Protein AF-A0A412D6T1-F1 (afdb_monomer_lite)

pLDDT: mean 91.17, std 6.52, range [54.22, 97.31]

Foldseek 3Di:
DDWAFDPQQPPDDPVRLVVLVVCQLVPPQLVVSCVVSVGPDDSVCSQVRNIWAWDPDADPPPRATWTWGADHSPDDPDGTFTADPPQRAGPPDPPRPGPVSVVVVVVVVVVVVVVVVVVVVVVVVVLLVLLLVLLVVLLVDFAAPVPDDPVLVLLVVLQCVFFADPVRFWGAFQLPGPDQSDPDPVVSVVSLVCCVVVQQKGFDSPWDPVQWAPQDSVVSDTDGDRRHTIIHTRYDYDD

Sequence (239 aa):
MKYVKPNQISHLSDDEIEKLIKDYYDGVKIKDIIEIYKIDCQPSSFRKILPAIETEQVCLYCNHKLQIQYLSRNYSSFNTELICPECGHEPENEYCPCNTCRERAREEKRKEQQKKDEQARKIKQEKEQFIREVLYFKQKQERDIDTLSFEERVYIGAILREGIDEGYNFIKPFSQFRTPIAPTPVLSKDITNMLYQNNIIKIYPETDFECFTDIDFENRNYSFYSNKVYWQLNLECAY

Structure (mmCIF, N/CA/C/O backbone):
data_AF-A0A412D6T1-F1
#
_entry.id   AF-A0A412D6T1-F1
#
loop_
_atom_site.group_PDB
_atom_site.id
_atom_site.type_symbol
_atom_site.label_atom_id
_atom_site.label_alt_id
_atom_site.label_comp_id
_atom_site.label_asym_id
_atom_site.label_entity_id
_atom_site.label_seq_id
_atom_site.pdbx_PDB_ins_code
_atom_site.Cartn_x
_atom_site.Cartn_y
_atom_site.Cartn_z
_atom_site.occupancy
_atom_site.B_iso_or_equiv
_atom_site.auth_seq_id
_atom_site.auth_comp_id
_atom_site.auth_asym_id
_atom_site.auth_atom_id
_atom_site.pdbx_PDB_model_num
ATOM 1 N N . MET A 1 1 ? 34.663 8.755 -40.987 1.00 75.69 1 MET A N 1
ATOM 2 C CA . MET A 1 1 ? 34.042 8.089 -39.815 1.00 75.69 1 MET A CA 1
ATOM 3 C C . MET A 1 1 ? 34.295 6.596 -39.938 1.00 75.69 1 MET A C 1
ATOM 5 O O . MET A 1 1 ? 34.412 6.137 -41.065 1.00 75.69 1 MET A O 1
ATOM 9 N N . LYS A 1 2 ? 34.416 5.837 -38.843 1.00 86.75 2 LYS A N 1
ATOM 10 C CA . LYS A 1 2 ? 34.574 4.379 -38.951 1.00 86.75 2 LYS A CA 1
ATOM 11 C C . LYS A 1 2 ? 33.206 3.708 -38.856 1.00 86.75 2 LYS A C 1
ATOM 13 O O . LYS A 1 2 ? 32.608 3.673 -37.781 1.00 86.75 2 LYS A O 1
ATOM 18 N N . TYR A 1 3 ? 32.713 3.220 -39.992 1.00 90.62 3 TYR A N 1
ATOM 19 C CA . TYR A 1 3 ? 31.438 2.515 -40.072 1.00 90.62 3 TYR A CA 1
ATOM 20 C C . TYR A 1 3 ? 31.579 1.054 -39.640 1.00 90.62 3 TYR A C 1
ATOM 22 O O . TYR A 1 3 ? 32.465 0.332 -40.099 1.00 90.62 3 TYR A O 1
ATOM 30 N N . VAL A 1 4 ? 30.650 0.605 -38.803 1.00 90.44 4 VAL A N 1
ATOM 31 C CA . VAL A 1 4 ? 30.401 -0.804 -38.506 1.00 90.44 4 VAL A CA 1
ATOM 32 C C . VAL A 1 4 ? 29.316 -1.272 -39.473 1.00 90.44 4 VAL A C 1
ATOM 34 O O . VAL A 1 4 ? 28.146 -0.909 -39.331 1.00 90.44 4 VAL A O 1
ATOM 37 N N . LYS A 1 5 ? 29.724 -2.021 -40.503 1.00 90.88 5 LYS A N 1
ATOM 38 C CA . LYS A 1 5 ? 28.857 -2.440 -41.612 1.00 90.88 5 LYS A CA 1
ATOM 39 C C . LYS A 1 5 ? 28.294 -3.845 -41.366 1.00 90.88 5 LYS A C 1
ATOM 41 O O . LYS A 1 5 ? 29.078 -4.782 -41.215 1.00 90.88 5 LYS A O 1
ATOM 46 N N . PRO A 1 6 ? 26.964 -4.028 -41.380 1.00 89.25 6 PRO A N 1
ATOM 47 C CA . PRO A 1 6 ? 26.348 -5.342 -41.524 1.00 89.25 6 PRO A CA 1
ATOM 48 C C . PRO A 1 6 ? 26.750 -6.021 -42.839 1.00 89.25 6 PRO A C 1
ATOM 50 O O . PRO A 1 6 ? 27.034 -5.351 -43.834 1.00 89.25 6 PRO A O 1
ATOM 53 N N . ASN A 1 7 ? 26.707 -7.355 -42.874 1.00 90.12 7 ASN A N 1
ATOM 54 C CA . ASN A 1 7 ? 27.121 -8.145 -44.040 1.00 90.12 7 ASN A CA 1
ATOM 55 C C . ASN A 1 7 ? 26.412 -7.716 -45.335 1.00 90.12 7 ASN A C 1
ATOM 57 O O . ASN A 1 7 ? 27.045 -7.654 -46.385 1.00 90.12 7 ASN A O 1
ATOM 61 N N . GLN A 1 8 ? 25.131 -7.353 -45.243 1.00 92.25 8 GLN A N 1
ATOM 62 C CA . GLN A 1 8 ? 24.273 -6.970 -46.370 1.00 92.25 8 GLN A CA 1
ATOM 63 C C . GLN A 1 8 ? 24.706 -5.683 -47.084 1.00 92.25 8 GLN A C 1
ATOM 65 O O . GLN A 1 8 ? 24.257 -5.438 -48.199 1.00 92.25 8 GLN A O 1
ATOM 70 N N . ILE A 1 9 ? 25.530 -4.855 -46.440 1.00 91.69 9 ILE A N 1
ATOM 71 C CA . ILE A 1 9 ? 26.057 -3.604 -47.003 1.00 91.69 9 ILE A CA 1
ATOM 72 C C . ILE A 1 9 ? 27.587 -3.539 -46.924 1.00 91.69 9 ILE A C 1
ATOM 74 O O . ILE A 1 9 ? 28.185 -2.485 -47.129 1.00 91.69 9 ILE A O 1
ATOM 78 N N . SER A 1 10 ? 28.234 -4.666 -46.618 1.00 91.81 10 SER A N 1
ATOM 79 C CA . SER A 1 10 ? 29.692 -4.756 -46.492 1.00 91.81 10 SER A CA 1
ATOM 80 C C . SER A 1 10 ? 30.426 -4.535 -47.819 1.00 91.81 10 SER A C 1
ATOM 82 O O . SER A 1 10 ? 31.587 -4.134 -47.805 1.00 91.81 10 SER A O 1
ATOM 84 N N . HIS A 1 11 ? 29.745 -4.746 -48.954 1.00 92.19 11 HIS A N 1
ATOM 85 C CA . HIS A 1 11 ? 30.266 -4.499 -50.302 1.00 92.19 11 HIS A CA 1
ATOM 86 C C . HIS A 1 11 ? 30.303 -3.018 -50.690 1.00 92.19 11 HIS A C 1
ATOM 88 O O . HIS A 1 11 ? 30.969 -2.682 -51.665 1.00 92.19 11 HIS A O 1
ATOM 94 N N . LEU A 1 12 ? 29.598 -2.146 -49.961 1.00 93.31 12 LEU A N 1
ATOM 95 C CA . LEU A 1 12 ? 29.532 -0.717 -50.262 1.00 93.31 12 LEU A CA 1
ATOM 96 C C . LEU A 1 12 ? 30.764 0.021 -49.725 1.00 93.31 12 LEU A C 1
ATOM 98 O O . LEU A 1 12 ? 31.187 -0.176 -48.577 1.00 93.31 12 LEU A O 1
ATOM 102 N N . SER A 1 13 ? 31.312 0.920 -50.537 1.00 92.94 13 SER A N 1
ATOM 103 C CA . SER A 1 13 ? 32.330 1.894 -50.125 1.00 92.94 13 SER A CA 1
ATOM 104 C C . SER A 1 13 ? 31.772 2.907 -49.115 1.00 92.94 13 SER A C 1
ATOM 106 O O . SER A 1 13 ? 30.560 3.047 -48.962 1.00 92.94 13 SER A O 1
ATOM 108 N N . ASP A 1 14 ? 32.642 3.619 -48.395 1.00 91.06 14 ASP A N 1
ATOM 109 C CA . ASP A 1 14 ? 32.195 4.619 -47.410 1.00 91.06 14 ASP A CA 1
ATOM 110 C C . ASP A 1 14 ? 31.415 5.771 -48.078 1.00 91.06 14 ASP A C 1
ATOM 112 O O . ASP A 1 14 ? 30.377 6.180 -47.562 1.00 91.06 14 ASP A O 1
ATOM 116 N N . ASP A 1 15 ? 31.814 6.192 -49.284 1.00 92.38 15 ASP A N 1
ATOM 117 C CA . ASP A 1 15 ? 31.088 7.198 -50.076 1.00 92.38 15 ASP A CA 1
ATOM 118 C C . ASP A 1 15 ? 29.681 6.720 -50.490 1.00 92.38 15 ASP A C 1
ATOM 120 O O . ASP A 1 15 ? 28.729 7.501 -50.558 1.00 92.38 15 ASP A O 1
ATOM 124 N N . GLU A 1 16 ? 29.526 5.428 -50.796 1.00 93.69 16 GLU A N 1
ATOM 125 C CA . GLU A 1 16 ? 28.222 4.828 -51.111 1.00 93.69 16 GLU A CA 1
ATOM 126 C C . GLU A 1 16 ? 27.334 4.727 -49.872 1.00 93.69 16 GLU A C 1
ATOM 128 O O . GLU A 1 16 ? 26.127 4.949 -49.971 1.00 93.69 16 GLU A O 1
ATOM 133 N N . ILE A 1 17 ? 27.926 4.451 -48.708 1.00 93.06 17 ILE A N 1
ATOM 134 C CA . ILE A 1 17 ? 27.228 4.445 -47.421 1.00 93.06 17 ILE A CA 1
ATOM 135 C C . ILE A 1 17 ? 26.685 5.834 -47.083 1.00 93.06 17 ILE A C 1
ATOM 137 O O . ILE A 1 17 ? 25.518 5.952 -46.707 1.00 93.06 17 ILE A O 1
ATOM 141 N N . GLU A 1 18 ? 27.485 6.886 -47.253 1.00 92.06 18 GLU A N 1
ATOM 142 C CA . GLU A 1 18 ? 27.036 8.261 -47.010 1.00 92.06 18 GLU A CA 1
ATOM 143 C C . GLU A 1 18 ? 25.855 8.639 -47.913 1.00 92.06 18 GLU A C 1
ATOM 145 O O . GLU A 1 18 ? 24.857 9.191 -47.437 1.00 92.06 18 GLU A O 1
ATOM 150 N N . LYS A 1 19 ? 25.918 8.274 -49.201 1.00 93.94 19 LYS A N 1
ATOM 151 C CA . LYS A 1 19 ? 24.806 8.483 -50.142 1.00 93.94 19 LYS A CA 1
ATOM 152 C C . LYS A 1 19 ? 23.565 7.681 -49.749 1.00 93.94 19 LYS A C 1
ATOM 154 O O . LYS A 1 19 ? 22.474 8.237 -49.755 1.00 93.94 19 LYS A O 1
ATOM 159 N N . LEU A 1 20 ? 23.727 6.421 -49.344 1.00 93.38 20 LEU A N 1
ATOM 160 C CA . LEU A 1 20 ? 22.622 5.571 -48.895 1.00 93.38 20 LEU A CA 1
ATOM 161 C C . LEU A 1 20 ? 21.905 6.168 -47.683 1.00 93.38 20 LEU A C 1
ATOM 163 O O . LEU A 1 20 ? 20.675 6.179 -47.631 1.00 93.38 20 LEU A O 1
ATOM 167 N N . ILE A 1 21 ? 22.664 6.658 -46.699 1.00 91.38 21 ILE A N 1
ATOM 168 C CA . ILE A 1 21 ? 22.109 7.293 -45.499 1.00 91.38 21 ILE A CA 1
ATOM 169 C C . ILE A 1 21 ? 21.343 8.559 -45.889 1.00 91.38 21 ILE A C 1
ATOM 171 O O . ILE A 1 21 ? 20.239 8.784 -45.389 1.00 91.38 21 ILE A O 1
ATOM 175 N N . LYS A 1 22 ? 21.901 9.359 -46.803 1.00 91.56 22 LYS A N 1
ATOM 176 C CA . LYS A 1 22 ? 21.247 10.560 -47.321 1.00 91.56 22 LYS A CA 1
ATOM 177 C C . LYS A 1 22 ? 19.928 10.229 -48.022 1.00 91.56 22 LYS A C 1
ATOM 179 O O . LYS A 1 22 ? 18.895 10.734 -47.600 1.00 91.56 22 LYS A O 1
ATOM 184 N N . ASP A 1 23 ? 19.935 9.324 -49.000 1.00 92.62 23 ASP A N 1
ATOM 185 C CA . ASP A 1 23 ? 18.725 8.881 -49.711 1.00 92.62 23 ASP A CA 1
ATOM 186 C C . ASP A 1 23 ? 17.679 8.316 -48.743 1.00 92.62 23 ASP A C 1
ATOM 188 O O . ASP A 1 23 ? 16.467 8.504 -48.913 1.00 92.62 23 ASP A O 1
ATOM 192 N N . TYR A 1 24 ? 18.143 7.639 -47.688 1.00 91.88 24 TYR A N 1
ATOM 193 C CA . TYR A 1 24 ? 17.263 7.164 -46.641 1.00 91.88 24 TYR A CA 1
ATOM 194 C C . TYR A 1 24 ? 16.565 8.323 -45.917 1.00 91.88 24 TYR A C 1
ATOM 196 O O . TYR A 1 24 ? 15.340 8.309 -45.826 1.00 91.88 24 TYR A O 1
ATOM 204 N N . TYR A 1 25 ? 17.275 9.336 -45.432 1.00 90.12 25 TYR A N 1
ATOM 205 C CA . TYR A 1 25 ? 16.634 10.447 -44.718 1.00 90.12 25 TYR A CA 1
ATOM 206 C C . TYR A 1 25 ? 15.900 11.444 -45.626 1.00 90.12 25 TYR A C 1
ATOM 208 O O . TYR A 1 25 ? 14.914 12.029 -45.181 1.00 90.12 25 TYR A O 1
ATOM 216 N N . ASP A 1 26 ? 16.274 11.545 -46.904 1.00 90.69 26 ASP A N 1
ATOM 217 C CA . ASP A 1 26 ? 15.592 12.369 -47.918 1.00 90.69 26 ASP A CA 1
ATOM 218 C C . ASP A 1 26 ? 14.240 11.774 -48.364 1.00 90.69 26 ASP A C 1
ATOM 220 O O . ASP A 1 26 ? 13.487 12.386 -49.123 1.00 90.69 26 ASP A O 1
ATOM 224 N N . GLY A 1 27 ? 13.889 10.579 -47.879 1.00 88.38 27 GLY A N 1
ATOM 225 C CA . GLY A 1 27 ? 12.569 9.989 -48.092 1.00 88.38 27 GLY A CA 1
ATOM 226 C C . GLY A 1 27 ? 12.438 9.148 -49.364 1.00 88.38 27 GLY A C 1
ATOM 227 O O . GLY A 1 27 ? 11.321 8.746 -49.698 1.00 88.38 27 GLY A O 1
ATOM 228 N N . VAL A 1 28 ? 13.544 8.798 -50.034 1.00 92.69 28 VAL A N 1
ATOM 229 C CA . VAL A 1 28 ? 13.538 7.884 -51.193 1.00 92.69 28 VAL A CA 1
ATOM 230 C C . VAL A 1 28 ? 12.880 6.556 -50.802 1.00 92.69 28 VAL A C 1
ATOM 232 O O . VAL A 1 28 ? 13.041 6.074 -49.669 1.00 92.69 28 VAL A O 1
ATOM 235 N N . LYS A 1 29 ? 12.083 5.957 -51.698 1.00 93.62 29 LYS A N 1
ATOM 236 C CA . LYS A 1 29 ? 11.361 4.714 -51.385 1.00 93.62 29 LYS A CA 1
ATOM 237 C C . LYS A 1 29 ? 12.363 3.602 -51.077 1.00 93.62 29 LYS A C 1
ATOM 239 O O . LYS A 1 29 ? 13.312 3.386 -51.815 1.00 93.62 29 LYS A O 1
ATOM 244 N N . ILE A 1 30 ? 12.108 2.849 -50.005 1.00 92.88 30 ILE A N 1
ATOM 245 C CA . ILE A 1 30 ? 13.015 1.787 -49.533 1.00 92.88 30 ILE A CA 1
ATOM 246 C C . ILE A 1 30 ? 13.291 0.731 -50.615 1.00 92.88 30 ILE A C 1
ATOM 248 O O . ILE A 1 30 ? 14.407 0.236 -50.702 1.00 92.88 30 ILE A O 1
ATOM 252 N N . LYS A 1 31 ? 12.294 0.405 -51.451 1.00 93.88 31 LYS A N 1
ATOM 253 C CA . LYS A 1 31 ? 12.469 -0.523 -52.581 1.00 93.88 31 LYS A CA 1
ATOM 254 C C . LYS A 1 31 ? 13.509 -0.010 -53.578 1.00 93.88 31 LYS A C 1
ATOM 256 O O . LYS A 1 31 ? 14.413 -0.751 -53.935 1.00 93.88 31 LYS A O 1
ATOM 261 N N . ASP A 1 32 ? 13.420 1.268 -53.930 1.00 95.56 32 ASP A N 1
ATOM 262 C CA . ASP A 1 32 ? 14.331 1.910 -54.874 1.00 95.56 32 ASP A CA 1
ATOM 263 C C . ASP A 1 32 ? 15.762 1.929 -54.304 1.00 95.56 32 ASP A C 1
ATOM 265 O O . ASP A 1 32 ? 16.707 1.582 -55.003 1.00 95.56 32 ASP A O 1
ATOM 26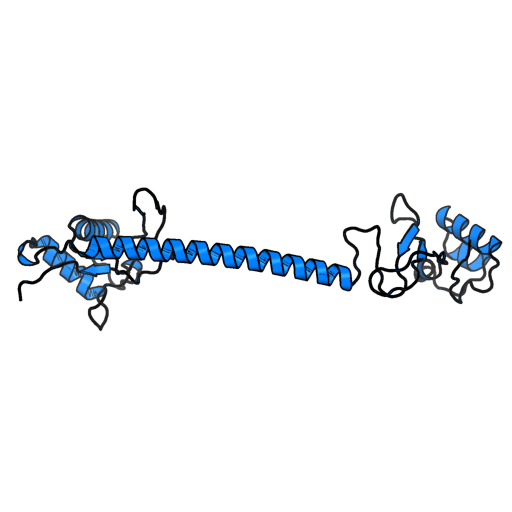9 N N . ILE A 1 33 ? 15.930 2.226 -53.006 1.00 94.19 33 ILE A N 1
ATOM 270 C CA . ILE A 1 33 ? 17.243 2.168 -52.331 1.00 94.19 33 ILE A CA 1
ATOM 271 C C . ILE A 1 33 ? 17.822 0.743 -52.382 1.00 94.19 33 ILE A C 1
ATOM 273 O O . ILE A 1 33 ? 18.992 0.551 -52.703 1.00 94.19 33 ILE A O 1
ATOM 277 N N . ILE A 1 34 ? 17.008 -0.274 -52.092 1.00 94.12 34 ILE A N 1
ATOM 278 C CA . ILE A 1 34 ? 17.435 -1.679 -52.139 1.00 94.12 34 ILE A CA 1
ATOM 279 C C . ILE A 1 34 ? 17.955 -2.059 -53.534 1.00 94.12 34 ILE A C 1
ATOM 281 O O . ILE A 1 34 ? 18.993 -2.714 -53.642 1.00 94.12 34 ILE A O 1
ATOM 285 N N . GLU A 1 35 ? 17.268 -1.620 -54.589 1.00 94.06 35 GLU A N 1
ATOM 286 C CA . GLU A 1 35 ? 17.643 -1.890 -55.979 1.00 94.06 35 GLU A CA 1
ATOM 287 C C . GLU A 1 35 ? 18.907 -1.124 -56.404 1.00 94.06 35 GLU A C 1
ATOM 289 O O . GLU A 1 35 ? 19.831 -1.731 -56.952 1.00 94.06 35 GLU A O 1
ATOM 294 N N . ILE A 1 36 ? 18.985 0.180 -56.107 1.00 94.06 36 ILE A N 1
ATOM 295 C CA . ILE A 1 36 ? 20.114 1.058 -56.474 1.00 94.06 36 ILE A CA 1
ATOM 296 C C . ILE A 1 36 ? 21.425 0.548 -55.867 1.00 94.06 36 ILE A C 1
ATOM 298 O O . ILE A 1 36 ? 22.430 0.423 -56.568 1.00 94.06 36 ILE A O 1
ATOM 302 N N . TYR A 1 37 ? 21.406 0.219 -54.574 1.00 94.56 37 TYR A N 1
ATOM 303 C CA . TYR A 1 37 ? 22.594 -0.199 -53.824 1.00 94.56 37 TYR A CA 1
ATOM 304 C C . TYR A 1 37 ? 22.808 -1.722 -53.812 1.00 94.56 37 TYR A C 1
ATOM 306 O O . TYR A 1 37 ? 23.761 -2.211 -53.198 1.00 94.56 37 TYR A O 1
ATOM 314 N N . LYS A 1 38 ? 21.943 -2.480 -54.506 1.00 93.25 38 LYS A N 1
ATOM 315 C CA . LYS A 1 38 ? 21.995 -3.949 -54.628 1.00 93.25 38 LYS A CA 1
ATOM 316 C C . LYS A 1 38 ? 22.082 -4.648 -53.269 1.00 93.25 38 LYS A C 1
ATOM 318 O O . LYS A 1 38 ? 22.976 -5.453 -53.017 1.00 93.25 38 LYS A O 1
ATOM 323 N N . ILE A 1 39 ? 21.163 -4.296 -52.381 1.00 93.88 39 ILE A N 1
ATOM 324 C CA . ILE A 1 39 ? 21.145 -4.763 -50.997 1.00 93.88 39 ILE A CA 1
ATOM 325 C C . ILE A 1 39 ? 20.246 -5.986 -50.880 1.00 93.88 39 ILE A C 1
ATOM 327 O O . ILE A 1 39 ? 19.060 -5.924 -51.189 1.00 93.88 39 ILE A O 1
ATOM 331 N N . ASP A 1 40 ? 20.767 -7.080 -50.342 1.00 91.88 40 ASP A N 1
ATOM 332 C CA . ASP A 1 40 ? 19.954 -8.268 -50.088 1.00 91.88 40 ASP A CA 1
ATOM 333 C C . ASP A 1 40 ? 19.180 -8.142 -48.763 1.00 91.88 40 ASP A C 1
ATOM 335 O O . ASP A 1 40 ? 19.636 -8.561 -47.695 1.00 91.88 40 ASP A O 1
ATOM 339 N N . CYS A 1 41 ? 18.015 -7.484 -48.801 1.00 91.25 41 CYS A N 1
ATOM 340 C CA . CYS A 1 41 ? 17.100 -7.432 -47.662 1.00 91.25 41 CYS A CA 1
ATOM 341 C C . CYS A 1 41 ? 15.639 -7.178 -48.069 1.00 91.25 41 CYS A C 1
ATOM 343 O O . CYS A 1 41 ? 15.333 -6.671 -49.144 1.00 91.25 41 CYS A O 1
ATOM 345 N N . GLN A 1 42 ? 14.714 -7.485 -47.158 1.00 91.75 42 GLN A N 1
ATOM 346 C CA . GLN A 1 42 ? 13.313 -7.083 -47.292 1.00 91.75 42 GLN A CA 1
ATOM 347 C C . GLN A 1 42 ? 13.122 -5.619 -46.860 1.00 91.75 42 GLN A C 1
ATOM 349 O O . GLN A 1 42 ? 13.715 -5.218 -45.854 1.00 91.75 42 GLN A O 1
ATOM 354 N N . PRO A 1 43 ? 12.223 -4.839 -47.501 1.00 90.12 43 PRO A N 1
ATOM 355 C CA . PRO A 1 43 ? 11.969 -3.445 -47.125 1.00 90.12 43 PRO A CA 1
ATOM 356 C C . PRO A 1 43 ? 11.635 -3.240 -45.641 1.00 90.12 43 PRO A C 1
ATOM 358 O O . PRO A 1 43 ? 12.093 -2.280 -45.028 1.00 90.12 43 PRO A O 1
ATOM 361 N N . SER A 1 44 ? 10.892 -4.170 -45.030 1.00 88.75 44 SER A N 1
ATOM 362 C CA . SER A 1 44 ? 10.547 -4.139 -43.599 1.00 88.75 44 SER A CA 1
ATOM 363 C C . SER A 1 44 ? 11.754 -4.302 -42.669 1.00 88.75 44 SER A C 1
ATOM 365 O O . SER A 1 44 ? 11.709 -3.896 -41.510 1.00 88.75 44 SER A O 1
ATOM 367 N N . SER A 1 45 ? 12.828 -4.912 -43.165 1.00 89.19 45 SER A N 1
ATOM 368 C CA . SER A 1 45 ? 14.062 -5.169 -42.425 1.00 89.19 45 SER A CA 1
ATOM 369 C C . SER A 1 45 ? 15.150 -4.140 -42.723 1.00 89.19 45 SER A C 1
ATOM 371 O O . SER A 1 45 ? 16.165 -4.152 -42.032 1.00 89.19 45 SER A O 1
ATOM 373 N N . PHE A 1 46 ? 14.936 -3.233 -43.688 1.00 90.50 46 PHE A N 1
ATOM 374 C CA . PHE A 1 46 ? 15.950 -2.283 -44.152 1.00 90.50 46 PHE A CA 1
ATOM 375 C C . PHE A 1 46 ? 16.557 -1.468 -43.010 1.00 90.50 46 PHE A C 1
ATOM 377 O O . PHE A 1 46 ? 17.768 -1.349 -42.913 1.00 90.50 46 PHE A O 1
ATOM 384 N N . ARG A 1 47 ? 15.743 -0.984 -42.063 1.00 86.94 47 ARG A N 1
ATOM 385 C CA . ARG A 1 47 ? 16.248 -0.226 -40.904 1.00 86.94 47 ARG A CA 1
ATOM 386 C C . ARG A 1 47 ? 17.375 -0.955 -40.158 1.00 86.94 47 ARG A C 1
ATOM 388 O O . ARG A 1 47 ? 18.309 -0.311 -39.702 1.00 86.94 47 ARG A O 1
ATOM 395 N N . LYS A 1 48 ? 17.293 -2.284 -40.026 1.00 86.56 48 LYS A N 1
ATOM 396 C CA . LYS A 1 48 ? 18.263 -3.090 -39.263 1.00 86.56 48 LYS A CA 1
ATOM 397 C C . LYS A 1 48 ? 19.629 -3.195 -39.942 1.00 86.56 48 LYS A C 1
ATOM 399 O O . LYS A 1 48 ? 20.567 -3.658 -39.306 1.00 86.56 48 LYS A O 1
ATOM 404 N N . ILE A 1 49 ? 19.722 -2.827 -41.219 1.00 90.56 49 ILE A N 1
ATOM 405 C CA . ILE A 1 49 ? 20.962 -2.921 -41.995 1.00 90.56 49 ILE A CA 1
ATOM 406 C C . ILE A 1 49 ? 21.720 -1.594 -42.032 1.00 90.56 49 ILE A C 1
ATOM 408 O O . ILE A 1 49 ? 22.827 -1.564 -42.562 1.00 90.56 49 ILE A O 1
ATOM 412 N N . LEU A 1 50 ? 21.122 -0.503 -41.535 1.00 91.56 50 LEU A N 1
ATOM 413 C CA . LEU A 1 50 ? 21.804 0.784 -41.482 1.00 91.56 50 LEU A CA 1
ATOM 414 C C . LEU A 1 50 ? 23.114 0.612 -40.699 1.00 91.56 50 LEU A C 1
ATOM 416 O O . LEU A 1 50 ? 23.114 -0.041 -39.652 1.00 91.56 50 LEU A O 1
ATOM 420 N N . PRO A 1 51 ? 24.233 1.154 -41.205 1.00 91.94 51 PRO A N 1
ATOM 421 C CA . PRO A 1 51 ? 25.517 0.995 -40.544 1.00 91.94 51 PRO A CA 1
ATOM 422 C C . PRO A 1 51 ? 25.516 1.757 -39.221 1.00 91.94 51 PRO A C 1
ATOM 424 O O . PRO A 1 51 ? 24.830 2.765 -39.078 1.00 91.94 51 PRO A O 1
ATOM 427 N N . ALA A 1 52 ? 26.320 1.314 -38.266 1.00 93.44 52 ALA A N 1
ATOM 428 C CA . ALA A 1 52 ? 26.570 2.092 -37.057 1.00 93.44 52 ALA A CA 1
ATOM 429 C C . ALA A 1 52 ? 27.906 2.839 -37.174 1.00 93.44 52 ALA A C 1
ATOM 431 O O . ALA A 1 52 ? 28.758 2.471 -37.985 1.00 93.44 52 ALA A O 1
ATOM 432 N N . ILE A 1 53 ? 28.113 3.878 -36.367 1.00 93.56 53 ILE A N 1
ATOM 433 C CA . ILE A 1 53 ? 29.405 4.574 -36.273 1.00 93.56 53 ILE A CA 1
ATOM 434 C C . ILE A 1 53 ? 30.084 4.152 -34.970 1.00 93.56 53 ILE A C 1
ATOM 436 O O . ILE A 1 53 ? 29.486 4.253 -33.898 1.00 93.56 53 ILE A O 1
ATOM 440 N N . GLU A 1 54 ? 31.326 3.674 -35.060 1.00 91.69 54 GLU A N 1
ATOM 441 C CA . GLU A 1 54 ? 32.123 3.319 -33.883 1.00 91.69 54 GLU A CA 1
ATOM 442 C C . GLU A 1 54 ? 32.474 4.573 -33.069 1.00 91.69 54 GLU A C 1
ATOM 444 O O . GLU A 1 54 ? 32.809 5.620 -33.628 1.00 91.69 54 GLU A O 1
ATOM 449 N N . THR A 1 55 ? 32.423 4.458 -31.742 1.00 93.75 55 THR A N 1
ATOM 450 C CA . THR A 1 55 ? 32.873 5.508 -30.822 1.00 93.75 55 THR A CA 1
ATOM 451 C C . THR A 1 55 ? 33.961 4.976 -29.895 1.00 93.75 55 THR A C 1
ATOM 453 O O . THR A 1 55 ? 34.084 3.769 -29.691 1.00 93.75 55 THR A O 1
ATOM 456 N N . GLU A 1 56 ? 34.741 5.877 -29.298 1.00 93.38 56 GLU A N 1
ATOM 457 C CA . GLU A 1 56 ? 35.706 5.516 -28.248 1.00 93.38 56 GLU A CA 1
ATOM 458 C C . GLU A 1 56 ? 35.066 5.437 -26.852 1.00 93.38 56 GLU A C 1
ATOM 460 O O . GLU A 1 56 ? 35.702 4.981 -25.903 1.00 93.38 56 GLU A O 1
ATOM 465 N N . GLN A 1 57 ? 33.805 5.860 -26.707 1.00 94.00 57 GLN A N 1
ATOM 466 C CA . GLN A 1 57 ? 33.086 5.749 -25.441 1.00 94.00 57 GLN A CA 1
ATOM 467 C C . GLN A 1 57 ? 32.737 4.284 -25.170 1.00 94.00 57 GLN A C 1
ATOM 469 O O . GLN A 1 57 ? 32.339 3.554 -26.076 1.00 94.00 57 GLN A O 1
ATOM 474 N N . VAL A 1 58 ? 32.845 3.852 -23.915 1.00 95.81 58 VAL A N 1
ATOM 475 C CA . VAL A 1 58 ? 32.520 2.483 -23.494 1.00 95.81 58 VAL A CA 1
ATOM 476 C C . VAL A 1 58 ? 31.281 2.459 -22.607 1.00 95.81 58 VAL A C 1
ATOM 478 O O . VAL A 1 58 ? 31.020 3.379 -21.835 1.00 95.81 58 VAL A O 1
ATOM 481 N N . CYS A 1 59 ? 30.500 1.388 -22.710 1.00 94.38 59 CYS A N 1
ATOM 482 C CA . CYS A 1 59 ? 29.330 1.167 -21.874 1.00 94.38 59 CYS A CA 1
ATOM 483 C C . CYS A 1 59 ? 29.730 0.946 -20.408 1.00 94.38 59 CYS A C 1
ATOM 485 O O . CYS A 1 59 ? 30.516 0.048 -20.111 1.00 94.38 59 CYS A O 1
ATOM 487 N N . LEU A 1 60 ? 29.087 1.668 -19.484 1.00 93.81 60 LEU A N 1
ATOM 488 C CA . LEU A 1 60 ? 29.312 1.541 -18.039 1.00 93.81 60 LEU A CA 1
ATOM 489 C C . LEU A 1 60 ? 29.029 0.131 -17.482 1.00 93.81 60 LEU A C 1
ATOM 491 O O . LEU A 1 60 ? 29.556 -0.232 -16.434 1.00 93.81 60 LEU A O 1
ATOM 495 N N . TYR A 1 61 ? 28.184 -0.660 -18.150 1.00 93.69 61 TYR A N 1
ATOM 496 C CA . TYR A 1 61 ? 27.731 -1.958 -17.632 1.00 93.69 61 TYR A CA 1
ATOM 497 C C . TYR A 1 61 ? 28.485 -3.159 -18.189 1.00 93.69 61 TYR A C 1
ATOM 499 O O . TYR A 1 61 ? 28.704 -4.122 -17.461 1.00 93.69 61 TYR A O 1
ATOM 507 N N . CYS A 1 62 ? 28.869 -3.127 -19.465 1.00 94.00 62 CYS A N 1
ATOM 508 C CA . CYS A 1 62 ? 29.500 -4.273 -20.131 1.00 94.00 62 CYS A CA 1
ATOM 509 C C . CYS A 1 62 ? 30.842 -3.941 -20.790 1.00 94.00 62 CYS A C 1
ATOM 511 O O . CYS A 1 62 ? 31.426 -4.811 -21.429 1.00 94.00 62 CYS A O 1
ATOM 513 N N . ASN A 1 63 ? 31.316 -2.696 -20.671 1.00 94.31 63 ASN A N 1
ATOM 514 C CA . ASN A 1 63 ? 32.606 -2.218 -21.173 1.00 94.31 63 ASN A CA 1
ATOM 515 C C . ASN A 1 63 ? 32.820 -2.332 -22.700 1.00 94.31 63 ASN A C 1
ATOM 517 O O . ASN A 1 63 ? 33.935 -2.165 -23.186 1.00 94.31 63 ASN A O 1
ATOM 521 N N . HIS A 1 64 ? 31.764 -2.593 -23.474 1.00 94.50 64 HIS A N 1
ATOM 522 C CA . HIS A 1 64 ? 31.828 -2.579 -24.935 1.00 94.50 64 HIS A CA 1
ATOM 523 C C . HIS A 1 64 ? 31.756 -1.152 -25.470 1.00 94.50 64 HIS A C 1
ATOM 525 O O . HIS A 1 64 ? 31.055 -0.310 -24.899 1.00 94.50 64 HIS A O 1
ATOM 531 N N . LYS A 1 65 ? 32.440 -0.897 -26.591 1.00 95.50 65 LYS A N 1
ATOM 532 C CA . LYS A 1 65 ? 32.358 0.386 -27.294 1.00 95.50 65 LYS A CA 1
ATOM 533 C C . LYS A 1 65 ? 30.912 0.693 -27.673 1.00 95.50 65 LYS A C 1
ATOM 535 O O . LYS A 1 65 ? 30.208 -0.147 -28.237 1.00 95.50 65 LYS A O 1
ATOM 540 N N . LEU A 1 66 ? 30.478 1.902 -27.349 1.00 95.50 66 LEU A N 1
ATOM 541 C CA . LEU A 1 66 ? 29.194 2.434 -27.767 1.00 95.50 66 LEU A CA 1
ATOM 542 C C . LEU A 1 66 ? 29.235 2.744 -29.260 1.00 95.50 66 LEU A C 1
ATOM 544 O O . LEU A 1 66 ? 30.295 3.014 -29.836 1.00 95.50 66 LEU A O 1
ATOM 548 N N . GLN A 1 67 ? 28.068 2.710 -29.881 1.00 95.62 67 GLN A N 1
ATOM 549 C CA . GLN A 1 67 ? 27.917 2.989 -31.296 1.00 95.62 67 GLN A CA 1
ATOM 550 C C . GLN A 1 67 ? 26.809 4.008 -31.506 1.00 95.62 67 GLN A C 1
ATOM 552 O O . GLN A 1 67 ? 25.785 3.968 -30.827 1.00 95.62 67 GLN A O 1
ATOM 557 N N . ILE A 1 68 ? 27.003 4.903 -32.469 1.00 93.94 68 ILE A N 1
ATOM 558 C CA . ILE A 1 68 ? 25.929 5.778 -32.932 1.00 93.94 68 ILE A CA 1
ATOM 559 C C . ILE A 1 68 ? 25.112 4.980 -33.949 1.00 93.94 68 ILE A C 1
ATOM 561 O O . ILE A 1 68 ? 25.640 4.580 -34.990 1.00 93.94 68 ILE A O 1
ATOM 565 N N . GLN A 1 69 ? 23.844 4.723 -33.638 1.00 91.94 69 GLN A N 1
ATOM 566 C CA . GLN A 1 69 ? 22.910 4.007 -34.505 1.00 91.94 69 GLN A CA 1
ATOM 567 C C . GLN A 1 69 ? 21.935 4.979 -35.167 1.00 91.94 69 GLN A C 1
ATOM 569 O O . GLN A 1 69 ? 21.446 5.906 -34.526 1.00 91.94 69 GLN A O 1
ATOM 574 N N . TYR A 1 70 ? 21.619 4.744 -36.441 1.00 90.12 70 TYR A N 1
ATOM 575 C CA . TYR A 1 70 ? 20.612 5.514 -37.170 1.00 90.12 70 TYR A CA 1
ATOM 576 C C . TYR A 1 70 ? 19.183 5.084 -36.802 1.00 90.12 70 TYR A C 1
ATOM 578 O O . TYR A 1 70 ? 18.859 3.895 -36.714 1.00 90.12 70 TYR A O 1
ATOM 586 N N . LEU A 1 71 ? 18.303 6.066 -36.619 1.00 86.12 71 LEU A N 1
ATOM 587 C CA . LEU A 1 71 ? 16.916 5.866 -36.215 1.00 86.12 71 LEU A CA 1
ATOM 588 C C . LEU A 1 71 ? 15.965 5.718 -37.412 1.00 86.12 71 LEU A C 1
ATOM 590 O O . LEU A 1 71 ? 16.328 5.786 -38.588 1.00 86.12 71 LEU A O 1
ATOM 594 N N . SER A 1 72 ? 14.700 5.425 -37.109 1.00 84.25 72 SER A N 1
ATOM 595 C CA . SER A 1 72 ? 13.658 5.456 -38.138 1.00 84.25 72 SER A CA 1
ATOM 596 C C . SER A 1 72 ? 13.429 6.895 -38.602 1.00 84.25 72 SER A C 1
ATOM 598 O O . SER A 1 72 ? 13.451 7.808 -37.780 1.00 84.25 72 SER A O 1
ATOM 600 N N . ARG A 1 73 ? 13.107 7.081 -39.890 1.00 83.38 73 ARG A N 1
ATOM 601 C CA . ARG A 1 73 ? 12.766 8.391 -40.485 1.00 83.38 73 ARG A CA 1
ATOM 602 C C . ARG A 1 73 ? 11.651 9.138 -39.736 1.00 83.38 73 ARG A C 1
ATOM 604 O O . ARG A 1 73 ? 11.537 10.346 -39.859 1.00 83.38 73 ARG A O 1
ATOM 611 N N . ASN A 1 74 ? 10.831 8.410 -38.972 1.00 74.06 74 ASN A N 1
ATOM 612 C CA . ASN A 1 74 ? 9.663 8.938 -38.264 1.00 74.06 74 ASN A CA 1
ATOM 613 C C . ASN A 1 74 ? 9.875 9.082 -36.743 1.00 74.06 74 ASN A C 1
ATOM 615 O O . ASN A 1 74 ? 8.897 9.277 -36.028 1.00 74.06 74 ASN A O 1
ATOM 619 N N . TYR A 1 75 ? 11.092 8.872 -36.225 1.00 64.06 75 TYR A N 1
ATOM 620 C CA . TYR A 1 75 ? 11.288 8.633 -34.789 1.00 64.06 75 TYR A CA 1
ATOM 621 C C . TYR A 1 75 ? 11.453 9.909 -33.946 1.00 64.06 75 TYR A C 1
ATOM 623 O O . TYR A 1 75 ? 10.959 9.917 -32.825 1.00 64.06 75 TYR A O 1
ATOM 631 N N . SER A 1 76 ? 12.078 10.990 -34.441 1.00 60.75 76 SER A N 1
ATOM 632 C CA . SER A 1 76 ? 12.167 12.277 -33.716 1.00 60.75 76 SER A CA 1
ATOM 633 C C . SER A 1 76 ? 12.823 13.396 -34.553 1.00 60.75 76 SER A C 1
ATOM 635 O O . SER A 1 76 ? 13.088 13.213 -35.739 1.00 60.75 76 SER A O 1
ATOM 637 N N . SER A 1 77 ? 13.128 14.539 -33.919 1.00 64.38 77 SER A N 1
ATOM 638 C CA . SER A 1 77 ? 13.994 15.618 -34.434 1.00 64.38 77 SER A CA 1
ATOM 639 C C . SER A 1 77 ? 15.456 15.198 -34.660 1.00 64.38 77 SER A C 1
ATOM 641 O O . SER A 1 77 ? 16.204 15.924 -35.313 1.00 64.38 77 SER A O 1
ATOM 643 N N . PHE A 1 78 ? 15.873 14.058 -34.101 1.00 69.00 78 PHE A N 1
ATOM 644 C CA . PHE A 1 78 ? 17.218 13.503 -34.215 1.00 69.00 78 PHE A CA 1
ATOM 645 C C . PHE A 1 78 ? 17.186 12.159 -34.948 1.00 69.00 78 PHE A C 1
ATOM 647 O O . PHE A 1 78 ? 16.336 11.302 -34.707 1.00 69.00 78 PHE A O 1
ATOM 654 N N . ASN A 1 79 ? 18.161 11.971 -35.834 1.00 83.38 79 ASN A N 1
ATOM 655 C CA . ASN A 1 79 ? 18.273 10.796 -36.698 1.00 83.38 79 ASN A CA 1
ATOM 656 C C . ASN A 1 79 ? 19.203 9.7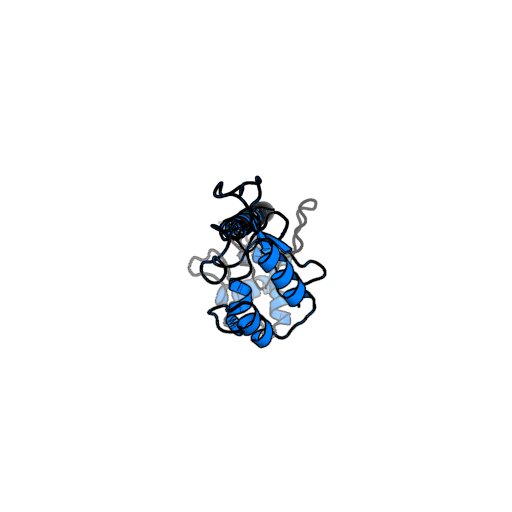14 -36.129 1.00 83.38 79 ASN A C 1
ATOM 658 O O . ASN A 1 79 ? 19.413 8.684 -36.766 1.00 83.38 79 ASN A O 1
ATOM 662 N N . THR A 1 80 ? 19.793 9.934 -34.956 1.00 88.81 80 THR A N 1
ATOM 663 C CA . THR A 1 80 ? 20.798 9.037 -34.381 1.00 88.81 80 THR A CA 1
ATOM 664 C C . THR A 1 80 ? 20.713 8.979 -32.865 1.00 88.81 80 THR A C 1
ATOM 666 O O . THR A 1 80 ? 20.412 9.992 -32.244 1.00 88.81 80 THR A O 1
ATOM 669 N N . GLU A 1 81 ? 21.073 7.835 -32.286 1.00 90.88 81 GLU A N 1
ATOM 670 C CA . GLU A 1 81 ? 21.211 7.631 -30.837 1.00 90.88 81 GLU A CA 1
ATOM 671 C C . GLU A 1 81 ? 22.514 6.895 -30.512 1.00 90.88 81 GLU A C 1
ATOM 673 O O . GLU A 1 81 ? 22.974 6.050 -31.286 1.00 90.88 81 GLU A O 1
ATOM 678 N N . LEU A 1 82 ? 23.105 7.200 -29.355 1.00 94.00 82 LEU A N 1
ATOM 679 C CA . LEU A 1 82 ? 24.266 6.490 -28.825 1.00 94.00 82 LEU A CA 1
ATOM 680 C C . LEU A 1 82 ? 23.809 5.265 -28.021 1.00 94.00 82 LEU A C 1
ATOM 682 O O . LEU A 1 82 ? 23.194 5.402 -26.965 1.00 94.00 82 LEU A O 1
ATOM 686 N N . ILE A 1 83 ? 24.127 4.063 -28.506 1.00 94.44 83 ILE A N 1
ATOM 687 C CA . ILE A 1 83 ? 23.624 2.801 -27.950 1.00 94.44 83 ILE A CA 1
ATOM 688 C C . ILE A 1 83 ? 24.763 1.787 -27.807 1.00 94.44 83 ILE A C 1
ATOM 690 O O . ILE A 1 83 ? 25.624 1.645 -28.679 1.00 94.44 83 ILE A O 1
ATOM 694 N N . CYS A 1 84 ? 24.769 1.033 -26.709 1.00 94.88 84 CYS A N 1
ATOM 695 C CA . CYS A 1 84 ? 25.626 -0.134 -26.556 1.00 94.88 84 CYS A CA 1
ATOM 696 C C . CYS A 1 84 ? 25.083 -1.306 -27.391 1.00 94.88 84 CYS A C 1
ATOM 698 O O . CYS A 1 84 ? 23.975 -1.767 -27.105 1.00 94.88 84 CYS A O 1
ATOM 700 N N . PRO A 1 85 ? 25.851 -1.846 -28.355 1.00 92.44 85 PRO A N 1
ATOM 701 C CA . PRO A 1 85 ? 25.379 -2.933 -29.213 1.00 92.44 85 PRO A CA 1
ATOM 702 C C . PRO A 1 85 ? 25.141 -4.249 -28.455 1.00 92.44 85 PRO A C 1
ATOM 704 O O . PRO A 1 85 ? 24.300 -5.036 -28.871 1.00 92.44 85 PRO A O 1
ATOM 707 N N . GLU A 1 86 ? 25.833 -4.470 -27.332 1.00 93.88 86 GLU A N 1
ATOM 708 C CA . GLU A 1 86 ? 25.725 -5.714 -26.559 1.00 93.88 86 GLU A CA 1
ATOM 709 C C . GLU A 1 86 ? 24.540 -5.725 -25.590 1.00 93.88 86 GLU A C 1
ATOM 711 O O . GLU A 1 86 ? 23.744 -6.658 -25.571 1.00 93.88 86 GLU A O 1
ATOM 716 N N . CYS A 1 87 ? 24.408 -4.691 -24.754 1.00 93.50 87 CYS A N 1
ATOM 717 C CA . CYS A 1 87 ? 23.389 -4.672 -23.697 1.00 93.50 87 CYS A CA 1
ATOM 718 C C . CYS A 1 87 ? 22.201 -3.745 -23.988 1.00 93.50 87 CYS A C 1
ATOM 720 O O . CYS A 1 87 ? 21.256 -3.712 -23.198 1.00 93.50 87 CYS A O 1
ATOM 722 N N . GLY A 1 88 ? 22.241 -2.977 -25.084 1.00 93.69 88 GLY A N 1
ATOM 723 C CA . GLY A 1 88 ? 21.208 -1.996 -25.433 1.00 93.69 88 GLY A CA 1
ATOM 724 C C . GLY A 1 88 ? 21.169 -0.782 -24.502 1.00 93.69 88 GLY A C 1
ATOM 725 O O . GLY A 1 88 ? 20.134 -0.141 -24.373 1.00 93.69 88 GLY A O 1
ATOM 726 N N . HIS A 1 89 ? 22.255 -0.502 -23.774 1.00 95.50 89 HIS A N 1
ATOM 727 C CA . HIS A 1 89 ? 22.333 0.675 -22.913 1.00 95.50 89 HIS A CA 1
ATOM 728 C C . HIS A 1 89 ? 22.409 1.963 -23.738 1.00 95.50 89 HIS A C 1
ATOM 730 O O . HIS A 1 89 ? 23.258 2.081 -24.615 1.00 95.50 89 HIS A O 1
ATOM 736 N N . GLU A 1 90 ? 21.555 2.919 -23.395 1.00 94.25 90 GLU A N 1
ATOM 737 C CA . GLU A 1 90 ? 21.408 4.241 -24.000 1.00 94.25 90 GLU A CA 1
ATOM 738 C C . GLU A 1 90 ? 21.808 5.279 -22.937 1.00 94.25 90 GLU A C 1
ATOM 740 O O . GLU A 1 90 ? 20.999 5.575 -22.055 1.00 94.25 90 GLU A O 1
ATOM 745 N N . PRO A 1 91 ? 23.054 5.787 -22.936 1.00 91.81 91 PRO A N 1
ATOM 746 C CA . PRO A 1 91 ? 23.548 6.660 -21.864 1.00 91.81 91 PRO A CA 1
ATOM 747 C C . PRO A 1 91 ? 22.817 8.001 -21.768 1.00 91.81 91 PRO A C 1
ATOM 749 O O . PRO A 1 91 ? 22.738 8.581 -20.691 1.00 91.81 91 PRO A O 1
ATOM 752 N N . GLU A 1 92 ? 22.294 8.486 -22.894 1.00 90.38 92 GLU A N 1
ATOM 753 C CA . GLU A 1 92 ? 21.578 9.763 -22.993 1.00 90.38 92 GLU A CA 1
ATOM 754 C C . GLU A 1 92 ? 20.074 9.619 -22.705 1.00 90.38 92 GLU A C 1
ATOM 756 O O . GLU A 1 92 ? 19.374 10.620 -22.572 1.00 90.38 92 GLU A O 1
ATOM 761 N N . ASN A 1 93 ? 19.565 8.386 -22.580 1.00 89.19 93 ASN A N 1
ATOM 762 C CA . ASN A 1 93 ? 18.165 8.131 -22.267 1.00 89.19 93 ASN A CA 1
ATOM 763 C C . ASN A 1 93 ? 17.979 7.894 -20.762 1.00 89.19 93 ASN A C 1
ATOM 765 O O . ASN A 1 93 ? 18.320 6.831 -20.235 1.00 89.19 93 ASN A O 1
ATOM 769 N N . GLU A 1 94 ? 17.346 8.851 -20.081 1.00 86.75 94 GLU A N 1
ATOM 770 C CA . GLU A 1 94 ? 16.963 8.733 -18.664 1.00 86.75 94 GLU A CA 1
ATOM 771 C C . GLU A 1 94 ? 16.097 7.490 -18.384 1.00 86.75 94 GLU A C 1
ATOM 773 O O . GLU A 1 94 ? 16.170 6.894 -17.310 1.00 86.75 94 GLU A O 1
ATOM 778 N N . TYR A 1 95 ? 15.315 7.055 -19.374 1.00 89.12 95 TYR A N 1
ATOM 779 C CA . TYR A 1 95 ? 14.433 5.890 -19.315 1.00 89.12 95 TYR A CA 1
ATOM 780 C C . TYR A 1 95 ? 14.989 4.707 -20.112 1.00 89.12 95 TYR A C 1
ATOM 782 O O . TYR A 1 95 ? 14.226 3.937 -20.703 1.00 89.12 95 TYR A O 1
ATOM 790 N N . CYS A 1 96 ? 16.318 4.555 -20.124 1.00 93.25 96 CYS A N 1
ATOM 791 C CA . CYS A 1 96 ? 17.006 3.506 -20.865 1.00 93.25 96 CYS A CA 1
ATOM 792 C C . CYS A 1 96 ? 16.357 2.120 -20.643 1.00 93.25 96 CYS A C 1
ATOM 794 O O . CYS A 1 96 ? 16.252 1.639 -19.505 1.00 93.25 96 CYS A O 1
ATOM 796 N N . PRO A 1 97 ? 15.969 1.422 -21.725 1.00 90.62 97 PRO A N 1
ATOM 797 C CA . PRO A 1 97 ? 15.297 0.138 -21.644 1.00 90.62 97 PRO A CA 1
ATOM 798 C C . PRO A 1 97 ? 16.272 -1.036 -21.475 1.00 90.62 97 PRO A C 1
ATOM 800 O O . PRO A 1 97 ? 15.838 -2.180 -21.590 1.00 90.62 97 PRO A O 1
ATOM 803 N N . CYS A 1 98 ? 17.564 -0.854 -21.207 1.00 94.25 98 CYS A N 1
ATOM 804 C CA . CYS A 1 98 ? 18.442 -2.008 -20.986 1.00 94.25 98 CYS A CA 1
ATOM 805 C C . CYS A 1 98 ? 18.079 -2.751 -19.686 1.00 94.25 98 CYS A C 1
ATOM 807 O O . CYS A 1 98 ? 17.571 -2.157 -18.729 1.00 94.25 98 CYS A O 1
ATOM 809 N N . ASN A 1 99 ? 18.332 -4.063 -19.634 1.00 94.00 99 ASN A N 1
ATOM 810 C CA . ASN A 1 99 ? 17.963 -4.891 -18.477 1.00 94.00 99 ASN A CA 1
ATOM 811 C C . ASN A 1 99 ? 18.575 -4.360 -17.173 1.00 94.00 99 ASN A C 1
ATOM 813 O O . ASN A 1 99 ? 17.864 -4.228 -16.181 1.00 94.00 99 ASN A O 1
ATOM 817 N N . THR A 1 100 ? 19.850 -3.959 -17.199 1.00 94.00 100 THR A N 1
ATOM 818 C CA . THR A 1 100 ? 20.555 -3.423 -16.027 1.00 94.00 100 THR A CA 1
ATOM 819 C C . THR A 1 100 ? 19.921 -2.133 -15.499 1.00 94.00 100 THR A C 1
ATOM 821 O O . THR A 1 100 ? 19.688 -2.027 -14.296 1.00 94.00 100 THR A O 1
ATOM 824 N N . CYS A 1 101 ? 19.585 -1.168 -16.367 1.00 94.12 101 CYS A N 1
ATOM 825 C CA . CYS A 1 101 ? 18.888 0.055 -15.948 1.00 94.12 101 CYS A CA 1
ATOM 826 C C . CYS A 1 101 ? 17.504 -0.261 -15.367 1.00 94.12 101 CYS A C 1
ATOM 828 O O . CYS A 1 101 ? 17.155 0.243 -14.298 1.00 94.12 101 CYS A O 1
ATOM 830 N N . ARG A 1 102 ? 16.729 -1.141 -16.019 1.00 93.69 102 ARG A N 1
ATOM 831 C CA . ARG A 1 102 ? 15.399 -1.541 -15.523 1.00 93.69 102 ARG A CA 1
ATOM 832 C C . ARG A 1 102 ? 15.471 -2.225 -14.161 1.00 93.69 102 ARG A C 1
ATOM 834 O O . ARG A 1 102 ? 14.616 -1.982 -13.312 1.00 93.69 102 ARG A O 1
ATOM 841 N N . GLU A 1 103 ? 16.444 -3.106 -13.957 1.00 94.50 103 GLU A N 1
ATOM 842 C CA . GLU A 1 103 ? 16.631 -3.819 -12.692 1.00 94.50 103 GLU A CA 1
ATOM 843 C C . GLU A 1 103 ? 17.026 -2.875 -11.561 1.00 94.50 103 GLU A C 1
ATOM 845 O O . GLU A 1 103 ? 16.406 -2.935 -10.501 1.00 94.50 103 GLU A O 1
ATOM 850 N N . ARG A 1 104 ? 17.954 -1.943 -11.805 1.00 92.50 104 ARG A N 1
ATOM 851 C CA . ARG A 1 104 ? 18.322 -0.910 -10.826 1.00 92.50 104 ARG A CA 1
ATOM 852 C C . ARG A 1 104 ? 17.133 -0.041 -10.437 1.00 92.50 104 ARG A C 1
ATOM 854 O O . ARG A 1 104 ? 16.847 0.088 -9.252 1.00 92.50 104 ARG A O 1
ATOM 861 N N . ALA A 1 105 ? 16.367 0.448 -11.412 1.00 93.06 105 ALA A N 1
ATOM 862 C CA . ALA A 1 105 ? 15.164 1.235 -11.139 1.00 93.06 105 ALA A CA 1
ATOM 863 C C . ALA A 1 105 ? 14.118 0.443 -10.327 1.00 93.06 105 ALA A C 1
ATOM 865 O O . ALA A 1 105 ? 13.432 0.992 -9.463 1.00 93.06 105 ALA A O 1
ATOM 866 N N . ARG A 1 106 ? 13.982 -0.869 -10.574 1.00 94.19 106 ARG A N 1
ATOM 867 C CA . ARG A 1 106 ? 13.124 -1.753 -9.762 1.00 94.19 106 ARG A CA 1
ATOM 868 C C . ARG A 1 106 ? 13.669 -1.928 -8.347 1.00 94.19 106 ARG A C 1
ATOM 870 O O . ARG A 1 106 ? 12.882 -1.941 -7.405 1.00 94.19 106 ARG A O 1
ATOM 877 N N . GLU A 1 107 ? 14.977 -2.087 -8.190 1.00 95.94 107 GLU A N 1
ATOM 878 C CA . GLU A 1 107 ? 15.630 -2.230 -6.889 1.00 95.94 107 GLU A CA 1
ATOM 879 C C . GLU A 1 107 ? 15.504 -0.954 -6.049 1.00 95.94 107 GLU A C 1
ATOM 881 O O . GLU A 1 107 ? 15.151 -1.029 -4.874 1.00 95.94 107 GLU A O 1
ATOM 886 N N . GLU A 1 108 ? 15.710 0.217 -6.647 1.00 95.25 108 GLU A N 1
ATOM 887 C CA . GLU A 1 108 ? 15.527 1.517 -5.996 1.00 95.25 108 GLU A CA 1
ATOM 888 C C . GLU A 1 108 ? 14.088 1.700 -5.512 1.00 95.25 108 GLU A C 1
ATOM 890 O O . GLU A 1 108 ? 13.874 1.994 -4.335 1.00 95.25 108 GLU A O 1
ATOM 895 N N . LYS A 1 109 ? 13.098 1.404 -6.365 1.00 96.12 109 LYS A N 1
ATOM 896 C CA . LYS A 1 109 ? 11.679 1.416 -5.973 1.00 96.12 109 LYS A CA 1
ATOM 897 C C . LYS A 1 109 ? 11.383 0.447 -4.830 1.00 96.12 109 LYS A C 1
ATOM 899 O O . LYS A 1 109 ? 10.636 0.789 -3.918 1.00 96.12 109 LYS A O 1
ATOM 904 N N . ARG A 1 110 ? 11.974 -0.755 -4.844 1.00 96.69 110 ARG A N 1
ATOM 905 C CA . ARG A 1 110 ? 11.836 -1.726 -3.743 1.00 96.69 110 ARG A CA 1
ATOM 906 C C . ARG A 1 110 ? 12.429 -1.187 -2.443 1.00 96.69 110 ARG A C 1
ATOM 908 O O . ARG A 1 110 ? 11.775 -1.291 -1.412 1.00 96.69 110 ARG A O 1
ATOM 915 N N . LYS A 1 111 ? 13.622 -0.588 -2.483 1.00 97.12 111 LYS A N 1
ATOM 916 C CA . LYS A 1 111 ? 14.269 0.023 -1.308 1.00 97.12 111 LYS A CA 1
ATOM 917 C C . LYS A 1 111 ? 13.459 1.197 -0.762 1.00 97.12 111 LYS A C 1
ATOM 919 O O . LYS A 1 111 ? 13.327 1.332 0.451 1.00 97.12 111 LYS A O 1
ATOM 924 N N . GLU A 1 112 ? 12.910 2.040 -1.631 1.00 97.06 112 GLU A N 1
ATOM 925 C CA . GLU A 1 112 ? 12.046 3.150 -1.221 1.00 97.06 112 GLU A CA 1
ATOM 926 C C . GLU A 1 112 ? 10.759 2.640 -0.559 1.00 97.06 112 GLU A C 1
ATOM 928 O O . GLU A 1 112 ? 10.389 3.123 0.511 1.00 97.06 112 GLU A O 1
ATOM 933 N N . GLN A 1 113 ? 10.119 1.624 -1.145 1.00 97.00 113 GLN A N 1
ATOM 934 C CA . GLN A 1 113 ? 8.924 1.010 -0.568 1.00 97.00 113 GLN A CA 1
ATOM 935 C C . GLN A 1 113 ? 9.218 0.382 0.798 1.00 97.00 113 GLN A C 1
ATOM 937 O O . GLN A 1 113 ? 8.495 0.645 1.752 1.00 97.00 113 GLN A O 1
ATOM 942 N N . GLN A 1 114 ? 10.323 -0.357 0.927 1.00 97.31 114 GLN A N 1
ATOM 943 C CA . GLN A 1 114 ? 10.747 -0.945 2.202 1.00 97.31 114 GLN A CA 1
ATOM 944 C C . GLN A 1 114 ? 10.933 0.113 3.296 1.00 97.31 114 GLN A C 1
ATOM 946 O O . GLN A 1 114 ? 10.489 -0.093 4.422 1.00 97.31 114 GLN A O 1
ATOM 951 N N . LYS A 1 115 ? 11.537 1.264 2.970 1.00 96.81 115 LYS A N 1
ATOM 952 C CA . LYS A 1 115 ? 11.686 2.377 3.922 1.00 96.81 115 LYS A CA 1
ATOM 953 C C . LYS A 1 115 ? 10.335 2.950 4.355 1.00 96.81 115 LYS A C 1
ATOM 955 O O . LYS A 1 115 ? 10.148 3.220 5.540 1.00 96.81 115 LYS A O 1
ATOM 960 N N . LYS A 1 116 ? 9.396 3.121 3.417 1.00 96.75 116 LYS A N 1
ATOM 961 C CA . LYS A 1 116 ? 8.033 3.596 3.716 1.00 96.75 116 LYS A CA 1
ATOM 962 C C . LYS A 1 116 ? 7.280 2.610 4.609 1.00 96.75 116 LYS A C 1
ATOM 964 O O . LYS A 1 116 ? 6.672 3.032 5.589 1.00 96.75 116 LYS A O 1
ATOM 969 N N . ASP A 1 117 ? 7.376 1.317 4.315 1.00 96.81 117 ASP A N 1
ATOM 970 C CA . ASP A 1 117 ? 6.724 0.260 5.093 1.00 96.81 117 ASP A CA 1
ATOM 971 C C . ASP A 1 117 ? 7.305 0.167 6.512 1.00 96.81 117 ASP A C 1
ATOM 973 O O . ASP A 1 117 ? 6.560 0.048 7.486 1.00 96.81 117 ASP A O 1
ATOM 977 N N . GLU A 1 118 ? 8.629 0.281 6.657 1.00 97.19 118 GLU A N 1
ATOM 978 C CA . GLU A 1 118 ? 9.288 0.305 7.967 1.00 97.19 118 GLU A CA 1
ATOM 979 C C . GLU A 1 118 ? 8.856 1.524 8.793 1.00 97.19 118 GLU A C 1
ATOM 981 O O . GLU A 1 118 ? 8.533 1.390 9.975 1.00 97.19 118 GLU A O 1
ATOM 986 N N . GLN A 1 119 ? 8.803 2.709 8.178 1.00 96.38 119 GLN A N 1
ATOM 987 C CA . GLN A 1 119 ? 8.347 3.927 8.847 1.00 96.38 119 GLN A CA 1
ATOM 988 C C . GLN A 1 119 ? 6.876 3.822 9.270 1.00 96.38 119 GLN A C 1
ATOM 990 O O . GLN A 1 119 ? 6.542 4.143 10.411 1.00 96.38 119 GLN A O 1
ATOM 995 N N . ALA A 1 120 ? 6.003 3.326 8.389 1.00 94.69 120 ALA A N 1
ATOM 996 C CA . ALA A 1 120 ? 4.595 3.104 8.704 1.00 94.69 120 ALA A CA 1
ATOM 997 C C . ALA A 1 120 ? 4.423 2.104 9.858 1.00 94.69 120 ALA A C 1
ATOM 999 O O . ALA A 1 120 ? 3.602 2.325 10.751 1.00 94.69 120 ALA A O 1
ATOM 1000 N N . ARG A 1 121 ? 5.237 1.041 9.887 1.00 94.94 121 ARG A N 1
ATOM 1001 C CA . ARG A 1 121 ? 5.242 0.058 10.975 1.00 94.94 121 ARG A CA 1
ATOM 1002 C C . ARG A 1 121 ? 5.654 0.678 12.310 1.00 94.94 121 ARG A C 1
ATOM 1004 O O . ARG A 1 121 ? 4.986 0.408 13.303 1.00 94.94 121 ARG A O 1
ATOM 1011 N N . LYS A 1 122 ? 6.700 1.512 12.339 1.00 95.50 122 LYS A N 1
ATOM 1012 C CA . LYS A 1 122 ? 7.131 2.216 13.564 1.00 95.50 122 LYS A CA 1
ATOM 1013 C C . LYS A 1 122 ? 6.030 3.126 14.104 1.00 95.50 122 LYS A C 1
ATOM 1015 O O . LYS A 1 122 ? 5.666 3.004 15.265 1.00 95.50 122 LYS A O 1
ATOM 1020 N N . ILE A 1 123 ? 5.420 3.939 13.238 1.00 91.69 123 ILE A N 1
ATOM 1021 C CA . ILE A 1 123 ? 4.305 4.822 13.620 1.00 91.69 123 ILE A CA 1
ATOM 1022 C C . ILE A 1 123 ? 3.119 4.012 14.164 1.00 91.69 123 ILE A C 1
ATOM 1024 O O . ILE A 1 123 ? 2.500 4.408 15.151 1.00 91.69 123 ILE A O 1
ATOM 1028 N N . LYS A 1 124 ? 2.786 2.876 13.533 1.00 91.62 124 LYS A N 1
ATOM 1029 C CA . LYS A 1 124 ? 1.721 1.983 14.015 1.00 91.62 124 LYS A CA 1
ATOM 1030 C C . LYS A 1 124 ? 2.041 1.450 15.416 1.00 91.62 124 LYS A C 1
ATOM 1032 O O . LYS A 1 124 ? 1.193 1.547 16.294 1.00 91.62 124 LYS A O 1
ATOM 1037 N N . GLN A 1 125 ? 3.264 0.967 15.638 1.00 92.12 125 GLN A N 1
ATOM 1038 C CA . GLN A 1 125 ? 3.708 0.444 16.935 1.00 92.12 125 GLN A CA 1
ATOM 1039 C C . GLN A 1 125 ? 3.699 1.507 18.042 1.00 92.12 125 GLN A C 1
ATOM 1041 O O . GLN A 1 125 ? 3.231 1.232 19.143 1.00 92.12 125 GLN A O 1
ATOM 1046 N N . GLU A 1 126 ? 4.161 2.726 17.757 1.00 91.69 126 GLU A N 1
ATOM 1047 C CA . GLU A 1 126 ? 4.143 3.839 18.718 1.00 91.69 126 GLU A CA 1
ATOM 1048 C C . GLU A 1 126 ? 2.714 4.204 19.137 1.00 91.69 126 GLU A C 1
ATOM 1050 O O . GLU A 1 126 ? 2.429 4.383 20.323 1.00 91.69 126 GLU A O 1
ATOM 1055 N N . LYS A 1 127 ? 1.786 4.264 18.173 1.00 90.12 127 LYS A N 1
ATOM 1056 C CA . LYS A 1 127 ? 0.374 4.528 18.465 1.00 90.12 127 LYS A CA 1
ATOM 1057 C C . LYS A 1 127 ? -0.278 3.390 19.255 1.00 90.12 127 LYS A C 1
ATOM 1059 O O . LYS A 1 127 ? -1.026 3.660 20.193 1.00 90.12 127 LYS A O 1
ATOM 1064 N N . GLU A 1 128 ? 0.006 2.138 18.896 1.00 91.44 128 GLU A N 1
ATOM 1065 C CA . GLU A 1 128 ? -0.466 0.951 19.620 1.00 91.44 128 GLU A CA 1
ATOM 1066 C C . GLU A 1 128 ? -0.001 0.966 21.077 1.00 91.44 128 GLU A C 1
ATOM 1068 O O . GLU A 1 128 ? -0.808 0.770 21.988 1.00 91.44 128 GLU A O 1
ATOM 1073 N N . GLN A 1 129 ? 1.284 1.244 21.304 1.00 90.50 129 GLN A N 1
ATOM 1074 C CA . GLN A 1 129 ? 1.850 1.341 22.643 1.00 90.50 129 GLN A CA 1
ATOM 1075 C C . GLN A 1 129 ? 1.178 2.457 23.451 1.00 90.50 129 GLN A C 1
ATOM 1077 O O . GLN A 1 129 ? 0.739 2.218 24.575 1.00 90.50 129 GLN A O 1
ATOM 1082 N N . PHE A 1 130 ? 1.028 3.645 22.866 1.00 90.75 130 PHE A N 1
ATOM 1083 C CA . PHE A 1 130 ? 0.369 4.770 23.523 1.00 90.75 130 PHE A CA 1
ATOM 1084 C C . PHE A 1 130 ? -1.076 4.451 23.931 1.00 90.75 130 PHE A C 1
ATOM 1086 O O . PHE A 1 130 ? -1.455 4.678 25.081 1.00 90.75 130 PHE A O 1
ATOM 1093 N N . ILE A 1 131 ? -1.887 3.887 23.027 1.00 92.25 131 ILE A N 1
ATOM 1094 C CA . ILE A 1 131 ? -3.276 3.527 23.348 1.00 92.25 131 ILE A CA 1
ATOM 1095 C C . ILE A 1 131 ? -3.321 2.512 24.487 1.00 92.25 131 ILE A C 1
ATOM 1097 O O . ILE A 1 131 ? -4.106 2.684 25.421 1.00 92.25 131 ILE A O 1
ATOM 1101 N N . ARG A 1 132 ? -2.449 1.498 24.461 1.00 89.75 132 ARG A N 1
ATOM 1102 C CA . ARG A 1 132 ? -2.348 0.515 25.547 1.00 89.75 132 ARG A CA 1
ATOM 1103 C C . ARG A 1 132 ? -2.024 1.191 26.875 1.00 89.75 132 ARG A C 1
ATOM 1105 O O . ARG A 1 132 ? -2.729 0.952 27.851 1.00 89.75 132 ARG A O 1
ATOM 1112 N N . GLU A 1 133 ? -1.030 2.074 26.915 1.00 89.06 133 GLU A N 1
ATOM 1113 C CA . GLU A 1 133 ? -0.664 2.820 28.125 1.00 89.06 133 GLU A CA 1
ATOM 1114 C C . GLU A 1 133 ? -1.838 3.647 28.680 1.00 89.06 133 GLU A C 1
ATOM 1116 O O . GLU A 1 133 ? -2.114 3.600 29.884 1.00 89.06 133 GLU A O 1
ATOM 1121 N N . VAL A 1 134 ? -2.584 4.351 27.820 1.00 87.81 134 VAL A N 1
ATOM 1122 C CA . VAL A 1 134 ? -3.754 5.140 28.246 1.00 87.81 134 VAL A CA 1
ATOM 1123 C C . VAL A 1 134 ? -4.889 4.237 28.747 1.00 87.81 134 VAL A C 1
ATOM 1125 O O . VAL A 1 134 ? -5.523 4.551 29.759 1.00 87.81 134 VAL A O 1
ATOM 1128 N N . LEU A 1 135 ? -5.144 3.104 28.086 1.00 87.25 135 LEU A N 1
ATOM 1129 C CA . LEU A 1 135 ? -6.152 2.130 28.516 1.00 87.25 135 LEU A CA 1
ATOM 1130 C C . LEU A 1 135 ? -5.804 1.495 29.866 1.00 87.25 135 LEU A C 1
ATOM 1132 O O . LEU A 1 135 ? -6.680 1.375 30.723 1.00 87.25 135 LEU A O 1
ATOM 1136 N N . TYR A 1 136 ? -4.540 1.128 30.087 1.00 82.88 136 TYR A N 1
ATOM 1137 C CA . TYR A 1 136 ? -4.070 0.617 31.377 1.00 82.88 136 TYR A CA 1
ATOM 1138 C C . TYR A 1 136 ? -4.162 1.665 32.488 1.00 82.88 136 TYR A C 1
ATOM 1140 O O . TYR A 1 136 ? -4.538 1.331 33.610 1.00 82.88 136 TYR A O 1
ATOM 1148 N N . PHE A 1 137 ? -3.889 2.939 32.198 1.00 76.44 137 PHE A N 1
ATOM 1149 C CA . PHE A 1 137 ? -4.050 4.003 33.190 1.00 76.44 137 PHE A CA 1
ATOM 1150 C C . PHE A 1 137 ? -5.514 4.168 33.634 1.00 76.44 137 PHE A C 1
ATOM 1152 O O . PHE A 1 137 ? -5.784 4.277 34.831 1.00 76.44 137 PHE A O 1
ATOM 1159 N N . LYS A 1 138 ? -6.466 4.127 32.690 1.00 71.12 138 LYS A N 1
ATOM 1160 C CA . LYS A 1 138 ? -7.906 4.247 32.987 1.00 71.12 138 LYS A CA 1
ATOM 1161 C C . LYS A 1 138 ? -8.486 3.045 33.745 1.00 71.12 138 LYS A C 1
ATOM 1163 O O . LYS A 1 138 ? -9.502 3.201 34.409 1.00 71.12 138 LYS A O 1
ATOM 1168 N N . GLN A 1 139 ? -7.849 1.870 33.704 1.00 64.88 139 GLN A N 1
ATOM 1169 C CA . GLN A 1 139 ? -8.341 0.669 34.399 1.00 64.88 139 GLN A CA 1
ATOM 1170 C C . GLN A 1 139 ? -8.402 0.793 35.926 1.00 64.88 139 GLN A C 1
ATOM 1172 O O . GLN A 1 139 ? -9.139 0.028 36.530 1.00 64.88 139 GLN A O 1
ATOM 1177 N N . LYS A 1 140 ? -7.658 1.718 36.544 1.00 64.88 140 LYS A N 1
ATOM 1178 C CA . LYS A 1 140 ? -7.544 1.832 38.011 1.00 64.88 140 LYS A CA 1
ATOM 1179 C C . LYS A 1 140 ? -8.744 2.486 38.707 1.00 64.88 140 LYS A C 1
ATOM 1181 O O . LYS A 1 140 ? -8.687 2.721 39.908 1.00 64.88 140 LYS A O 1
ATOM 1186 N N . GLN A 1 141 ? -9.783 2.845 37.964 1.00 77.62 141 GLN A N 1
ATOM 1187 C CA . GLN A 1 141 ? -10.989 3.468 38.501 1.00 77.62 141 GLN A CA 1
ATOM 1188 C C . GLN A 1 141 ? -12.129 2.466 38.392 1.00 77.62 141 GLN A C 1
ATOM 1190 O O . GLN A 1 141 ? -12.965 2.603 37.510 1.00 77.62 141 GLN A O 1
ATOM 1195 N N . GLU A 1 142 ? -12.136 1.414 39.198 1.00 87.88 142 GLU A N 1
ATOM 1196 C CA . GLU A 1 142 ? -13.244 0.456 39.185 1.00 87.88 142 GLU A CA 1
ATOM 1197 C C . GLU A 1 142 ? -14.459 1.034 39.915 1.00 87.88 142 GLU A C 1
ATOM 1199 O O . GLU A 1 142 ? -14.333 1.896 40.789 1.00 87.88 142 GLU A O 1
ATOM 120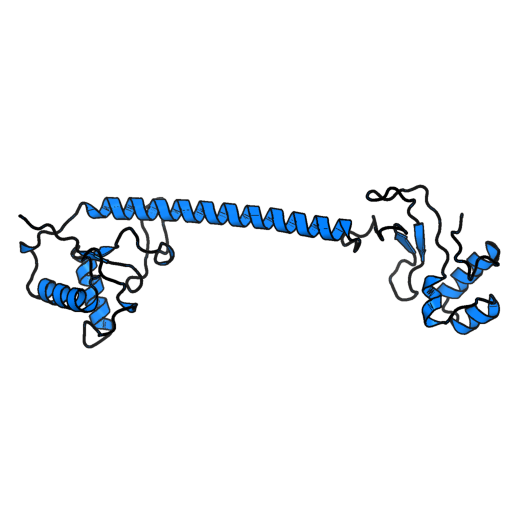4 N N . ARG A 1 143 ? -15.656 0.616 39.499 1.00 90.69 143 ARG A N 1
ATOM 1205 C CA . ARG A 1 143 ? -16.906 1.008 40.148 1.00 90.69 143 ARG A CA 1
ATOM 1206 C C . ARG A 1 143 ? -17.378 -0.109 41.065 1.00 90.69 143 ARG A C 1
ATOM 1208 O O . ARG A 1 143 ? -17.514 -1.246 40.634 1.00 90.69 143 ARG A O 1
ATOM 1215 N N . ASP A 1 144 ? -17.696 0.228 42.304 1.00 92.12 144 ASP A N 1
ATOM 1216 C CA . ASP A 1 144 ? -18.272 -0.728 43.247 1.00 92.12 144 ASP A CA 1
ATOM 1217 C C . ASP A 1 144 ? -19.617 -1.270 42.721 1.00 92.12 144 ASP A C 1
ATOM 1219 O O . ASP A 1 144 ? -20.543 -0.502 42.415 1.00 92.12 144 ASP A O 1
ATOM 1223 N N . ILE A 1 145 ? -19.714 -2.597 42.609 1.00 93.31 145 ILE A N 1
ATOM 1224 C CA . ILE A 1 145 ? -20.898 -3.318 42.131 1.00 93.31 145 ILE A CA 1
ATOM 1225 C C . ILE A 1 145 ? -22.158 -3.016 42.955 1.00 93.31 145 ILE A C 1
ATOM 1227 O O . ILE A 1 145 ? -23.271 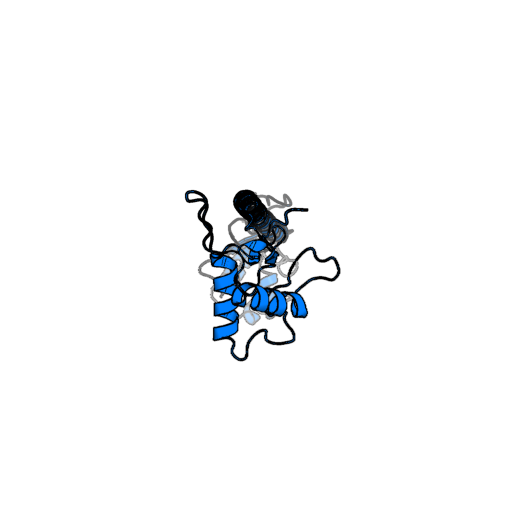-3.013 42.413 1.00 93.31 145 ILE A O 1
ATOM 1231 N N . ASP A 1 146 ? -22.011 -2.706 44.242 1.00 93.06 146 ASP A N 1
ATOM 1232 C CA . ASP A 1 146 ? -23.140 -2.424 45.125 1.00 93.06 146 ASP A CA 1
ATOM 1233 C C . ASP A 1 146 ? -23.766 -1.052 44.851 1.00 93.06 146 ASP A C 1
ATOM 1235 O O . ASP A 1 146 ? -24.956 -0.850 45.101 1.00 93.06 146 ASP A O 1
ATOM 1239 N N . THR A 1 147 ? -23.024 -0.151 44.202 1.00 93.62 147 THR A N 1
ATOM 1240 C CA . THR A 1 147 ? -23.507 1.178 43.784 1.00 93.62 147 THR A CA 1
ATOM 1241 C C . THR A 1 147 ? -24.339 1.159 42.499 1.00 93.62 147 THR A C 1
ATOM 1243 O O . THR A 1 147 ? -24.815 2.205 42.047 1.00 93.62 147 THR A O 1
ATOM 1246 N N . LEU A 1 148 ? -24.496 -0.006 41.864 1.00 95.50 148 LEU A N 1
ATOM 1247 C CA . LEU A 1 148 ? -25.237 -0.131 40.613 1.00 95.50 148 LEU A CA 1
ATOM 1248 C C . LEU A 1 148 ? -26.746 -0.082 40.845 1.00 95.50 148 LEU A C 1
ATOM 1250 O O . LEU A 1 148 ? -27.303 -0.875 41.613 1.00 95.50 148 LEU A O 1
ATOM 1254 N N . SER A 1 149 ? -27.412 0.791 40.094 1.00 96.50 149 SER A N 1
ATOM 1255 C CA . SER A 1 149 ? -28.869 0.853 40.011 1.00 96.50 149 SER A CA 1
ATOM 1256 C C . SER A 1 149 ? -29.461 -0.421 39.400 1.00 96.50 149 SER A C 1
ATOM 1258 O O . SER A 1 149 ? -28.786 -1.202 38.726 1.00 96.50 149 SER A O 1
ATOM 1260 N N . PHE A 1 150 ? -30.764 -0.628 39.605 1.00 96.38 150 PHE A N 1
ATOM 1261 C CA . PHE A 1 150 ? -31.480 -1.743 38.983 1.00 96.38 150 PHE A CA 1
ATOM 1262 C C . PHE A 1 150 ? -31.365 -1.719 37.450 1.00 96.38 150 PHE A C 1
ATOM 1264 O O . PHE A 1 150 ? -31.105 -2.751 36.838 1.00 96.38 150 PHE A O 1
ATOM 1271 N N . GLU A 1 151 ? -31.505 -0.540 36.839 1.00 96.06 151 GLU A N 1
ATOM 1272 C CA . GLU A 1 151 ? -31.401 -0.353 35.390 1.00 96.06 151 GLU A CA 1
ATOM 1273 C C . GLU A 1 151 ? -30.009 -0.739 34.862 1.00 96.06 151 GLU A C 1
ATOM 1275 O O . GLU A 1 151 ? -29.899 -1.525 33.920 1.00 96.06 151 GLU A O 1
ATOM 1280 N N . GLU A 1 152 ? -28.942 -0.278 35.520 1.00 96.69 152 GLU A N 1
ATOM 1281 C CA . GLU A 1 152 ? -27.564 -0.642 35.168 1.00 96.69 152 GLU A CA 1
ATOM 1282 C C . GLU A 1 152 ? -27.344 -2.159 35.253 1.00 96.69 152 GLU A C 1
ATOM 1284 O O . GLU A 1 152 ? -26.783 -2.753 34.331 1.00 96.69 152 GLU A O 1
ATOM 1289 N N . ARG A 1 153 ? -27.851 -2.814 36.307 1.00 96.06 153 ARG A N 1
ATOM 1290 C CA . ARG A 1 153 ? -27.770 -4.277 36.471 1.00 96.06 153 ARG A CA 1
ATOM 1291 C C . ARG A 1 153 ? -28.508 -5.026 35.356 1.00 96.06 153 ARG A C 1
ATOM 1293 O O . ARG A 1 153 ? -27.990 -6.023 34.849 1.00 96.06 153 ARG A O 1
ATOM 1300 N N . VAL A 1 154 ? -29.680 -4.543 34.936 1.00 95.88 154 VAL A N 1
ATOM 1301 C CA . VAL A 1 154 ? -30.439 -5.121 33.810 1.00 95.88 154 VAL A CA 1
ATOM 1302 C C . VAL A 1 154 ? -29.653 -5.005 32.505 1.00 95.88 154 VAL A C 1
ATOM 1304 O O . VAL A 1 154 ? -29.539 -5.986 31.766 1.00 95.88 154 VAL A O 1
ATOM 1307 N N . TYR A 1 155 ? -29.070 -3.840 32.225 1.00 96.06 155 TYR A N 1
ATOM 1308 C CA . TYR A 1 155 ? -28.281 -3.636 31.012 1.00 96.06 155 TYR A CA 1
ATOM 1309 C C . TYR A 1 155 ? -26.990 -4.452 30.991 1.00 96.06 155 TYR A C 1
ATOM 1311 O O . TYR A 1 155 ? -26.662 -5.022 29.951 1.00 96.06 155 TYR A O 1
ATOM 1319 N N . ILE A 1 156 ? -26.305 -4.592 32.130 1.00 95.94 156 ILE A N 1
ATOM 1320 C CA . ILE A 1 156 ? -25.170 -5.514 32.265 1.00 95.94 156 ILE A CA 1
ATOM 1321 C C . ILE A 1 156 ? -25.613 -6.939 31.903 1.00 95.94 156 ILE A C 1
ATOM 1323 O O . ILE A 1 156 ? -24.990 -7.585 31.062 1.00 95.94 156 ILE A O 1
ATOM 1327 N N . GLY A 1 157 ? -26.728 -7.417 32.465 1.00 95.06 157 GLY A N 1
ATOM 1328 C CA . GLY A 1 157 ? -27.266 -8.742 32.144 1.00 95.06 157 GLY A CA 1
ATOM 1329 C C . GLY A 1 157 ? -27.568 -8.923 30.652 1.00 95.06 157 GLY A C 1
ATOM 1330 O O . GLY A 1 157 ? -27.256 -9.969 30.079 1.00 95.06 157 GLY A O 1
ATOM 1331 N N . ALA A 1 158 ? -28.117 -7.893 30.001 1.00 94.25 158 ALA A N 1
ATOM 1332 C CA . ALA A 1 158 ? -28.412 -7.918 28.571 1.00 94.25 158 ALA A CA 1
ATOM 1333 C C . ALA A 1 158 ? -27.146 -8.075 27.713 1.00 94.25 158 ALA A C 1
ATOM 1335 O O . ALA A 1 158 ? -27.143 -8.900 26.794 1.00 94.25 158 ALA A O 1
ATOM 1336 N N . ILE A 1 159 ? -26.077 -7.326 28.016 1.00 95.31 159 ILE A N 1
ATOM 1337 C CA . ILE A 1 159 ? -24.825 -7.395 27.247 1.00 95.31 159 ILE A CA 1
ATOM 1338 C C . ILE A 1 159 ? -24.029 -8.666 27.543 1.00 95.31 159 ILE A C 1
ATOM 1340 O O . ILE A 1 159 ? -23.453 -9.236 26.621 1.00 95.31 159 ILE A O 1
ATOM 1344 N N . LEU A 1 160 ? -24.027 -9.151 28.790 1.00 95.31 160 LEU A N 1
ATOM 1345 C CA . LEU A 1 160 ? -23.298 -10.363 29.165 1.00 95.31 160 LEU A CA 1
ATOM 1346 C C . LEU A 1 160 ? -23.918 -11.601 28.524 1.00 95.31 160 LEU A C 1
ATOM 1348 O O . LEU A 1 160 ? -23.194 -12.413 27.963 1.00 95.31 160 LEU A O 1
ATOM 1352 N N . ARG A 1 161 ? -25.254 -11.708 28.533 1.00 93.69 161 ARG A N 1
ATOM 1353 C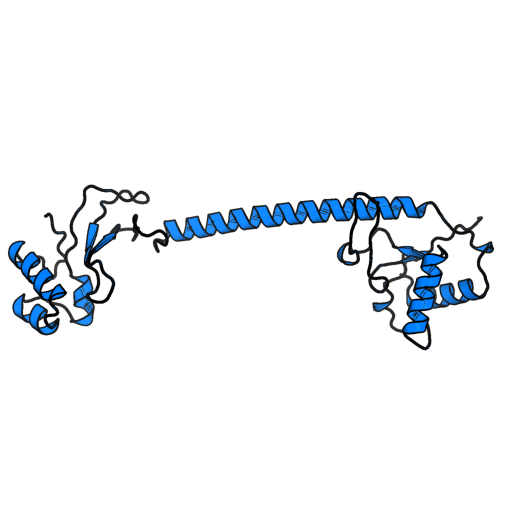 CA . ARG A 1 161 ? -25.983 -12.848 27.953 1.00 93.69 161 ARG A CA 1
ATOM 1354 C C . ARG A 1 161 ? -25.611 -13.118 26.493 1.00 93.69 161 ARG A C 1
ATOM 1356 O O . ARG A 1 161 ? -25.614 -14.265 26.066 1.00 93.69 161 ARG A O 1
ATOM 1363 N N . GLU A 1 162 ? -25.361 -12.066 25.724 1.00 93.62 162 GLU A N 1
ATOM 1364 C CA . GLU A 1 162 ? -25.066 -12.169 24.293 1.00 93.62 162 GLU A CA 1
ATOM 1365 C C . GLU A 1 162 ? -23.567 -12.057 23.984 1.00 93.62 162 GLU A C 1
ATOM 1367 O O . GLU A 1 162 ? -23.094 -12.603 22.985 1.00 93.62 162 GLU A O 1
ATOM 1372 N N . GLY A 1 163 ? -22.836 -11.305 24.807 1.00 93.88 163 GLY A N 1
ATOM 1373 C CA . GLY A 1 163 ? -21.538 -10.742 24.472 1.00 93.88 163 GLY A CA 1
ATOM 1374 C C . GLY A 1 163 ? -20.331 -11.379 25.144 1.00 93.88 163 GLY A C 1
ATOM 1375 O O . GLY A 1 163 ? -19.240 -11.280 24.587 1.00 93.88 163 GLY A O 1
ATOM 1376 N N . ILE A 1 164 ? -20.501 -11.980 26.321 1.00 95.75 164 ILE A N 1
ATOM 1377 C CA . ILE A 1 164 ? -19.375 -12.490 27.109 1.00 95.75 164 ILE A CA 1
ATOM 1378 C C . ILE A 1 164 ? -18.680 -13.649 26.383 1.00 95.75 164 ILE A C 1
ATOM 1380 O O . ILE A 1 164 ? -19.343 -14.488 25.766 1.00 95.75 164 ILE A O 1
ATOM 1384 N N . ASP A 1 165 ? -17.350 -13.682 26.417 1.00 94.62 165 ASP A N 1
ATOM 1385 C CA . ASP A 1 165 ? -16.597 -14.834 25.926 1.00 94.62 165 ASP A CA 1
ATOM 1386 C C . ASP A 1 165 ? -16.686 -16.021 26.899 1.00 94.62 165 ASP A C 1
ATOM 1388 O O . ASP A 1 165 ? -17.029 -15.867 28.071 1.00 94.62 165 ASP A O 1
ATOM 1392 N N . GLU A 1 166 ? -16.362 -17.220 26.414 1.00 89.75 166 GLU A N 1
ATOM 1393 C CA . GLU A 1 166 ? -16.453 -18.463 27.194 1.00 89.75 166 GLU A CA 1
ATOM 1394 C C . GLU A 1 166 ? -15.551 -18.469 28.438 1.00 89.75 166 GLU A C 1
ATOM 1396 O O . GLU A 1 166 ? -15.864 -19.130 29.429 1.00 89.75 166 GLU A O 1
ATOM 1401 N N . GLY A 1 167 ? -14.438 -17.736 28.395 1.00 90.75 167 GLY A N 1
ATOM 1402 C CA . GLY A 1 167 ? -13.515 -17.558 29.507 1.00 90.75 167 GLY A CA 1
ATOM 1403 C C . GLY A 1 167 ? -13.857 -16.387 30.430 1.00 90.75 167 GLY A C 1
ATOM 1404 O O . GLY A 1 167 ? -13.123 -16.176 31.390 1.00 90.75 167 GLY A O 1
ATOM 1405 N N . TYR A 1 168 ? -14.942 -15.646 30.174 1.00 88.56 168 TYR A N 1
ATOM 1406 C CA . TYR A 1 168 ? -15.387 -14.491 30.970 1.00 88.56 168 TYR A CA 1
ATOM 1407 C C . TYR A 1 168 ? -14.363 -13.346 31.087 1.00 88.56 168 TYR A C 1
ATOM 1409 O O . TYR A 1 168 ? -14.402 -12.561 32.033 1.00 88.56 168 TYR A O 1
ATOM 1417 N N . ASN A 1 169 ? -13.455 -13.229 30.123 1.00 89.75 169 ASN A N 1
ATOM 1418 C CA . ASN A 1 169 ? -12.392 -12.227 30.076 1.00 89.75 169 ASN A CA 1
ATOM 1419 C C . ASN A 1 169 ? -12.855 -10.915 29.432 1.00 89.75 169 ASN A C 1
ATOM 1421 O O . ASN A 1 169 ? -12.444 -9.833 29.851 1.00 89.75 169 ASN A O 1
ATOM 1425 N N . PHE A 1 170 ? -13.681 -10.997 28.390 1.00 95.12 170 PHE A N 1
ATOM 1426 C CA . PHE A 1 170 ? -14.132 -9.844 27.625 1.00 95.12 170 PHE A CA 1
ATOM 1427 C C . PHE A 1 170 ? -15.537 -10.044 27.059 1.00 95.12 170 PHE A C 1
ATOM 1429 O O . PHE A 1 170 ? -16.038 -11.145 26.852 1.00 95.12 170 PHE A O 1
ATOM 1436 N N . ILE A 1 171 ? -16.166 -8.925 26.741 1.00 96.62 171 ILE A N 1
ATOM 1437 C CA . ILE A 1 171 ? -17.423 -8.829 26.019 1.00 96.62 171 ILE A CA 1
ATOM 1438 C C . ILE A 1 171 ? -17.064 -8.474 24.575 1.00 96.62 171 ILE A C 1
ATOM 1440 O O . ILE A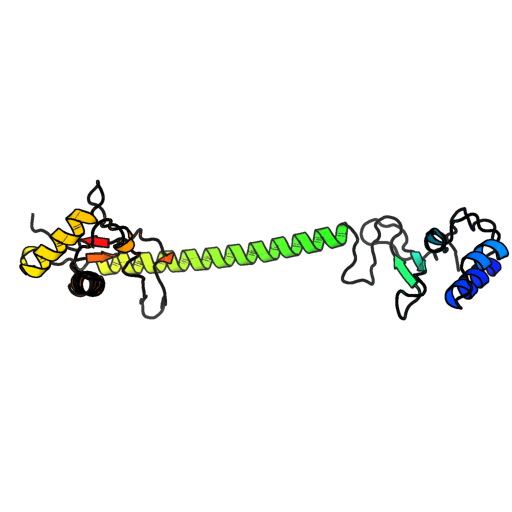 1 171 ? -16.397 -7.467 24.313 1.00 96.62 171 ILE A O 1
ATOM 1444 N N . LYS A 1 172 ? -17.470 -9.322 23.627 1.00 95.81 172 LYS A N 1
ATOM 1445 C CA . LYS A 1 172 ? -17.211 -9.123 22.196 1.00 95.81 172 LYS A CA 1
ATOM 1446 C C . LYS A 1 172 ? -17.804 -7.788 21.706 1.00 95.81 172 LYS A C 1
ATOM 1448 O O . LYS A 1 172 ? -18.702 -7.234 22.344 1.00 95.81 172 LYS A O 1
ATOM 1453 N N . PRO A 1 173 ? -17.361 -7.267 20.554 1.00 95.00 173 PRO A N 1
ATOM 1454 C CA . PRO A 1 173 ? -17.932 -6.053 19.989 1.00 95.00 173 PRO A CA 1
ATOM 1455 C C . PRO A 1 173 ? -19.442 -6.169 19.760 1.00 95.00 173 PRO A C 1
ATOM 1457 O O . PRO A 1 173 ? -19.923 -7.194 19.277 1.00 95.00 173 PRO A O 1
ATOM 1460 N N . PHE A 1 174 ? -20.191 -5.093 20.021 1.00 92.06 174 PHE A N 1
ATOM 1461 C CA . PHE A 1 174 ? -21.648 -5.062 19.816 1.00 92.06 174 PHE A CA 1
ATOM 1462 C C . PHE A 1 174 ? -22.059 -5.383 18.372 1.00 92.06 174 PHE A C 1
ATOM 1464 O O . PHE A 1 174 ? -23.115 -5.964 18.141 1.00 92.06 174 PHE A O 1
ATOM 1471 N N . SER A 1 175 ? -21.207 -5.071 17.390 1.00 91.62 175 SER A N 1
ATOM 1472 C CA . SER A 1 175 ? -21.423 -5.459 15.987 1.00 91.62 175 SER A CA 1
ATOM 1473 C C . SER A 1 175 ? -21.427 -6.976 15.743 1.00 91.62 175 SER A C 1
ATOM 1475 O O . SER A 1 175 ? -21.908 -7.415 14.703 1.00 91.62 175 SER A O 1
ATOM 1477 N N . GLN A 1 176 ? -20.919 -7.777 16.685 1.00 93.81 176 GLN A N 1
ATOM 1478 C CA . GLN A 1 176 ? -20.863 -9.242 16.615 1.00 93.81 176 GLN A CA 1
ATOM 1479 C C . GLN A 1 176 ? -21.979 -9.926 17.426 1.00 93.81 176 GLN A C 1
ATOM 1481 O O . GLN A 1 176 ? -21.974 -11.149 17.608 1.00 93.81 176 GLN A O 1
ATOM 1486 N N . PHE A 1 177 ? -22.924 -9.155 17.963 1.00 92.88 177 PHE A N 1
ATOM 1487 C CA . PHE A 1 177 ? -24.060 -9.695 18.700 1.00 92.88 177 PHE A CA 1
ATOM 1488 C C . PHE A 1 177 ? -25.058 -10.304 17.713 1.00 92.88 177 PHE A C 1
ATOM 1490 O O . PHE A 1 177 ? -25.432 -9.676 16.723 1.00 92.88 177 PHE A O 1
ATOM 1497 N N . ARG A 1 178 ? -25.482 -11.544 17.968 1.00 90.19 178 ARG A N 1
ATOM 1498 C CA . ARG A 1 178 ? -26.480 -12.247 17.149 1.00 90.19 178 ARG A CA 1
ATOM 1499 C C . ARG A 1 178 ? -27.879 -11.729 17.441 1.00 90.19 178 ARG A C 1
ATOM 1501 O O . ARG A 1 178 ? -28.693 -11.612 16.529 1.00 90.19 178 ARG A O 1
ATOM 1508 N N . THR A 1 179 ? -28.136 -11.408 18.705 1.00 90.06 179 THR A N 1
ATOM 1509 C CA . THR A 1 179 ? -29.412 -10.873 19.172 1.00 90.06 179 THR A CA 1
ATOM 1510 C C . THR A 1 179 ? -29.244 -9.415 19.596 1.00 90.06 179 THR A C 1
ATOM 1512 O O . THR A 1 179 ? -28.300 -9.101 20.324 1.00 90.06 179 THR A O 1
ATOM 1515 N N . PRO A 1 180 ? -30.156 -8.508 19.210 1.00 86.94 180 PRO A N 1
ATOM 1516 C CA . PRO A 1 180 ? -30.173 -7.157 19.758 1.00 86.94 180 PRO A CA 1
ATOM 1517 C C . PRO A 1 180 ? -30.338 -7.169 21.286 1.00 86.94 180 PRO A C 1
ATOM 1519 O O . PRO A 1 180 ? -31.160 -7.913 21.823 1.00 86.94 180 PRO A O 1
ATOM 1522 N N . ILE A 1 181 ? -29.594 -6.310 21.988 1.00 92.00 181 ILE A N 1
ATOM 1523 C CA . ILE A 1 181 ? -29.755 -6.092 23.441 1.00 92.00 181 ILE A CA 1
ATOM 1524 C C . ILE A 1 181 ? -30.941 -5.191 23.780 1.00 92.00 181 ILE A C 1
ATOM 1526 O O . ILE A 1 181 ? -31.383 -5.162 24.925 1.00 92.00 181 ILE A O 1
ATOM 1530 N N . ALA A 1 182 ? -31.457 -4.469 22.786 1.00 91.81 182 ALA A N 1
ATOM 1531 C CA . ALA A 1 182 ? -32.607 -3.596 22.915 1.00 91.81 182 ALA A CA 1
ATOM 1532 C C . ALA A 1 182 ? -33.472 -3.636 21.642 1.00 91.81 182 ALA A C 1
ATOM 1534 O O . ALA A 1 182 ? -32.967 -3.980 20.571 1.00 91.81 182 ALA A O 1
ATOM 1535 N N . PRO A 1 183 ? -34.758 -3.239 21.722 1.00 91.81 183 PRO A N 1
ATOM 1536 C CA . PRO A 1 183 ? -35.667 -3.237 20.573 1.00 91.81 183 PRO A CA 1
ATOM 1537 C C . PRO A 1 183 ? -35.215 -2.385 19.380 1.00 91.81 183 PRO A C 1
ATOM 1539 O O . PRO A 1 183 ? -35.630 -2.651 18.255 1.00 91.81 183 PRO A O 1
ATOM 1542 N N . THR A 1 184 ? -34.391 -1.353 19.605 1.00 91.94 184 THR A N 1
ATOM 1543 C CA . THR A 1 184 ? -33.892 -0.475 18.538 1.00 91.94 184 THR A CA 1
ATOM 1544 C C . THR A 1 184 ? -32.367 -0.313 18.592 1.00 91.94 184 THR A C 1
ATOM 1546 O O . THR A 1 184 ? -31.766 -0.383 19.672 1.00 91.94 184 THR A O 1
ATOM 1549 N N . PRO A 1 185 ? -31.708 -0.047 17.445 1.00 89.31 185 PRO A N 1
ATOM 1550 C CA . PRO A 1 185 ? -30.275 0.249 17.417 1.00 89.31 185 PRO A CA 1
ATOM 1551 C C . PRO A 1 185 ? -29.895 1.514 18.197 1.00 89.31 185 PRO A C 1
ATOM 1553 O O . PRO A 1 185 ? -28.824 1.560 18.793 1.00 89.31 185 PRO A O 1
ATOM 1556 N N . VAL A 1 186 ? -30.776 2.523 18.215 1.00 92.38 186 VAL A N 1
ATOM 1557 C CA . VAL A 1 186 ? -30.578 3.762 18.988 1.00 92.38 186 VAL A CA 1
ATOM 1558 C C . VAL A 1 186 ? -30.511 3.438 20.475 1.00 92.38 186 VAL A C 1
ATOM 1560 O O . VAL A 1 186 ? -29.520 3.763 21.116 1.00 92.38 186 VAL A O 1
ATOM 1563 N N . LEU A 1 187 ? -31.485 2.679 20.986 1.00 91.75 187 LEU A N 1
ATOM 1564 C CA . LEU A 1 187 ? -31.495 2.287 22.392 1.00 91.75 187 LEU A CA 1
ATOM 1565 C C . LEU A 1 187 ? -30.310 1.377 22.744 1.00 91.75 187 LEU A C 1
ATOM 1567 O O . LEU A 1 187 ? -29.738 1.505 23.818 1.00 91.75 187 LEU A O 1
ATOM 1571 N N . SER A 1 188 ? -29.888 0.500 21.828 1.00 92.12 188 SER A N 1
ATOM 1572 C CA . SER A 1 188 ? -28.676 -0.309 22.034 1.00 92.12 188 SER A CA 1
ATOM 1573 C C . SER A 1 188 ? -27.436 0.577 22.200 1.00 92.12 188 SER A C 1
ATOM 1575 O O . SER A 1 188 ? -26.632 0.352 23.101 1.00 92.12 188 SER A O 1
ATOM 1577 N N . LYS A 1 189 ? -27.304 1.620 21.370 1.00 90.94 189 LYS A N 1
ATOM 1578 C CA . LYS A 1 189 ? -26.214 2.598 21.466 1.00 90.94 189 LYS A CA 1
ATOM 1579 C C . LYS A 1 189 ? -26.284 3.403 22.765 1.00 90.94 189 LYS A C 1
ATOM 1581 O O . LYS A 1 189 ? -25.244 3.625 23.378 1.00 90.94 189 LYS A O 1
ATOM 1586 N N . ASP A 1 190 ? -27.476 3.822 23.181 1.00 93.38 190 ASP A N 1
ATOM 1587 C CA . ASP A 1 190 ? -27.672 4.576 24.422 1.00 93.38 190 ASP A CA 1
ATOM 1588 C C . ASP A 1 190 ? -27.284 3.738 25.644 1.00 93.38 190 ASP A C 1
ATOM 1590 O O . ASP A 1 190 ? -26.568 4.229 26.514 1.00 93.38 190 ASP A O 1
ATOM 1594 N N . ILE A 1 191 ? -27.646 2.449 25.657 1.00 94.38 191 ILE A N 1
ATOM 1595 C CA . ILE A 1 191 ? -27.206 1.496 26.685 1.00 94.38 191 ILE A CA 1
ATOM 1596 C C . ILE A 1 191 ? -25.677 1.398 26.711 1.00 94.38 191 ILE A C 1
ATOM 1598 O O . ILE A 1 191 ? -25.075 1.561 27.771 1.00 94.38 191 ILE A O 1
ATOM 1602 N N . THR A 1 192 ? -25.028 1.171 25.564 1.00 92.81 192 THR A N 1
ATOM 1603 C CA . THR A 1 192 ? -23.559 1.091 25.489 1.00 92.81 192 THR A CA 1
ATOM 1604 C C . THR A 1 192 ? -22.892 2.374 25.987 1.00 92.81 192 THR A C 1
ATOM 1606 O O . THR A 1 192 ? -21.947 2.313 26.774 1.00 92.81 192 THR A O 1
ATOM 1609 N N . ASN A 1 193 ? -23.381 3.535 25.547 1.00 93.06 193 ASN A N 1
ATOM 1610 C CA . ASN A 1 193 ? -22.847 4.832 25.950 1.00 93.06 193 ASN A CA 1
ATOM 1611 C C . ASN A 1 193 ? -23.011 5.061 27.449 1.00 93.06 193 ASN A C 1
ATOM 1613 O O . ASN A 1 193 ? -22.055 5.492 28.086 1.00 93.06 193 ASN A O 1
ATOM 1617 N N . MET A 1 194 ? -24.183 4.747 28.003 1.00 95.00 194 MET A N 1
ATOM 1618 C CA . MET A 1 194 ? -24.444 4.876 29.430 1.00 95.00 194 MET A CA 1
ATOM 1619 C C . MET A 1 194 ? -23.485 3.990 30.219 1.00 95.00 194 MET A C 1
ATOM 1621 O O . MET A 1 194 ? -22.767 4.501 31.069 1.00 95.00 194 MET A O 1
ATOM 1625 N N . LEU A 1 195 ? -23.390 2.695 29.896 1.00 95.31 195 LEU A N 1
ATOM 1626 C CA . LEU A 1 195 ? -22.508 1.772 30.616 1.00 95.31 195 LEU A CA 1
ATOM 1627 C C . LEU A 1 195 ? -21.040 2.225 30.576 1.00 95.31 195 LEU A C 1
ATOM 1629 O O . LEU A 1 195 ? -20.322 2.079 31.565 1.00 95.31 195 LEU A O 1
ATOM 1633 N N . TYR A 1 196 ? -20.589 2.788 29.452 1.00 93.88 196 TYR A N 1
ATOM 1634 C CA . TYR A 1 196 ? -19.233 3.321 29.325 1.00 93.88 196 TYR A CA 1
ATOM 1635 C C . TYR A 1 196 ? -19.035 4.627 30.114 1.00 93.88 196 TYR A C 1
ATOM 1637 O O . TYR A 1 196 ? -18.077 4.747 30.873 1.00 93.88 196 TYR A O 1
ATOM 1645 N N . GLN A 1 197 ? -19.944 5.598 29.979 1.00 93.00 197 GLN A N 1
ATOM 1646 C CA . GLN A 1 197 ? -19.877 6.893 30.677 1.00 93.00 197 GLN A CA 1
ATOM 1647 C C . GLN A 1 197 ? -20.003 6.745 32.196 1.00 93.00 197 GLN A C 1
ATOM 1649 O O . GLN A 1 197 ? -19.337 7.457 32.944 1.00 93.00 197 GLN A O 1
ATOM 1654 N N . ASN A 1 198 ? -20.804 5.779 32.640 1.00 93.44 198 ASN A N 1
ATOM 1655 C CA . ASN A 1 198 ? -21.000 5.432 34.043 1.00 93.44 198 ASN A CA 1
ATOM 1656 C C . ASN A 1 198 ? -19.902 4.509 34.593 1.00 93.44 198 ASN A C 1
ATOM 1658 O O . ASN A 1 198 ? -20.027 4.015 35.718 1.00 93.44 198 ASN A O 1
ATOM 1662 N N . ASN A 1 199 ? -18.835 4.289 33.814 1.00 92.62 199 ASN A N 1
ATOM 1663 C CA . ASN A 1 199 ? -17.632 3.567 34.209 1.00 92.62 199 ASN A CA 1
ATOM 1664 C C . ASN A 1 199 ? -17.885 2.098 34.611 1.00 92.62 199 ASN A C 1
ATOM 1666 O O . ASN A 1 199 ? -17.153 1.536 35.420 1.00 92.62 199 ASN A O 1
ATOM 1670 N N . ILE A 1 200 ? -18.930 1.483 34.046 1.00 94.44 200 ILE A N 1
ATOM 1671 C CA . ILE A 1 200 ? -19.335 0.086 34.285 1.00 94.44 200 ILE A CA 1
ATOM 1672 C C . ILE A 1 200 ? -18.631 -0.858 33.316 1.00 94.44 200 ILE A C 1
ATOM 1674 O O . ILE A 1 200 ? -18.248 -1.965 33.691 1.00 94.44 200 ILE A O 1
ATOM 1678 N N . ILE A 1 201 ? -18.468 -0.429 32.065 1.00 94.00 201 ILE A N 1
ATOM 1679 C CA . ILE A 1 201 ? -17.639 -1.114 31.074 1.00 94.00 201 ILE A CA 1
ATOM 1680 C C . ILE A 1 201 ? -16.485 -0.211 30.667 1.00 94.00 201 ILE A C 1
ATOM 1682 O O . ILE A 1 201 ? -16.622 1.009 30.589 1.00 94.00 201 ILE A O 1
ATOM 1686 N N . LYS A 1 202 ? -15.354 -0.825 30.350 1.00 93.38 202 LYS A N 1
ATOM 1687 C CA . LYS A 1 202 ? -14.181 -0.163 29.777 1.00 93.38 202 LYS A CA 1
ATOM 1688 C C . LYS A 1 202 ? -13.716 -0.929 28.546 1.00 93.38 202 LYS A C 1
ATOM 1690 O O . LYS A 1 202 ? -14.075 -2.090 28.354 1.00 93.38 202 LYS A O 1
ATOM 1695 N N . ILE A 1 203 ? -12.931 -0.277 27.697 1.00 94.75 203 ILE A N 1
ATOM 1696 C CA . ILE A 1 203 ? -12.353 -0.933 26.522 1.00 94.75 203 ILE A CA 1
ATOM 1697 C C . ILE A 1 203 ? -11.367 -2.009 27.000 1.00 94.75 203 ILE A C 1
ATOM 1699 O O . ILE A 1 203 ? -10.560 -1.768 27.906 1.00 94.75 203 ILE A O 1
ATOM 1703 N N . TYR A 1 204 ? -11.450 -3.198 26.409 1.00 93.31 204 TYR A N 1
ATOM 1704 C CA . TYR A 1 204 ? -10.522 -4.290 26.673 1.00 93.31 204 TYR A CA 1
ATOM 1705 C C . TYR A 1 204 ? -9.142 -3.957 26.071 1.00 93.31 204 TYR A C 1
ATOM 1707 O O . TYR A 1 204 ? -9.092 -3.547 24.906 1.00 93.31 204 TYR A O 1
ATOM 1715 N N . PRO A 1 205 ? -8.018 -4.109 26.801 1.00 89.31 205 PRO A N 1
ATOM 1716 C CA . PRO A 1 205 ? -6.717 -3.562 26.385 1.00 89.31 205 PRO A CA 1
ATOM 1717 C C . PRO A 1 205 ? -6.125 -4.213 25.138 1.00 89.31 205 PRO A C 1
ATOM 1719 O O . PRO A 1 205 ? -5.313 -3.594 24.455 1.00 89.31 205 PRO A O 1
ATOM 1722 N N . GLU A 1 206 ? -6.546 -5.442 24.837 1.00 89.06 206 GLU A N 1
ATOM 1723 C CA . GLU A 1 206 ? -6.136 -6.187 23.642 1.00 89.06 206 GLU A CA 1
ATOM 1724 C C . GLU A 1 206 ? -7.061 -5.942 22.440 1.00 89.06 206 GLU A C 1
ATOM 1726 O O . GLU A 1 206 ? -7.005 -6.668 21.450 1.00 89.06 206 GLU A O 1
ATOM 1731 N N . THR A 1 207 ? -7.925 -4.923 22.507 1.00 92.88 207 THR A N 1
ATOM 1732 C CA . THR A 1 207 ? -8.711 -4.481 21.350 1.00 92.88 207 THR A CA 1
ATOM 1733 C C . THR A 1 207 ? -7.788 -4.074 20.204 1.00 92.88 207 THR A C 1
ATOM 1735 O O . THR A 1 207 ? -6.817 -3.347 20.415 1.00 92.88 207 THR A O 1
ATOM 1738 N N . ASP A 1 208 ? -8.136 -4.488 18.982 1.00 92.00 208 ASP A N 1
ATOM 1739 C CA . ASP A 1 208 ? -7.411 -4.089 17.777 1.00 92.00 208 ASP A CA 1
ATOM 1740 C C . ASP A 1 208 ? -7.327 -2.561 17.669 1.00 92.00 208 ASP A C 1
ATOM 1742 O O . ASP A 1 208 ? -8.329 -1.840 17.749 1.00 92.00 208 ASP A O 1
ATOM 1746 N N . PHE A 1 209 ? -6.110 -2.076 17.459 1.00 89.31 209 PHE A N 1
ATOM 1747 C CA . PHE A 1 209 ? -5.801 -0.667 17.318 1.00 89.31 209 PHE A CA 1
ATOM 1748 C C . PHE A 1 209 ? -6.530 0.005 16.141 1.00 89.31 209 PHE A C 1
ATOM 1750 O O . PHE A 1 209 ? -6.804 1.205 16.185 1.00 89.31 209 PHE A O 1
ATOM 1757 N N . GLU A 1 210 ? -6.938 -0.754 15.123 1.00 91.56 210 GLU A N 1
ATOM 1758 C CA . GLU A 1 210 ? -7.767 -0.244 14.021 1.00 91.56 210 GLU A CA 1
ATOM 1759 C C . GLU A 1 210 ? -9.137 0.288 14.484 1.00 91.56 210 GLU A C 1
ATOM 1761 O O . GLU A 1 210 ? -9.825 0.996 13.742 1.00 91.56 210 GLU A O 1
ATOM 1766 N N . CYS A 1 211 ? -9.542 -0.010 15.723 1.00 94.38 211 CYS A N 1
ATOM 1767 C CA . CYS A 1 211 ? -10.763 0.520 16.316 1.00 94.38 211 CYS A CA 1
ATOM 1768 C C . CYS A 1 211 ? -10.636 1.964 16.835 1.00 94.38 211 CYS A C 1
ATOM 1770 O O . CYS A 1 211 ? -11.662 2.548 17.190 1.00 94.38 211 CYS A O 1
ATOM 1772 N N . PHE A 1 212 ? -9.427 2.531 16.892 1.00 94.88 212 PHE A N 1
ATOM 1773 C CA . PHE A 1 212 ? -9.150 3.852 17.461 1.00 94.88 212 PHE A CA 1
ATOM 1774 C C . PHE A 1 212 ? -8.894 4.894 16.364 1.00 94.88 212 PHE A C 1
ATOM 1776 O O . PHE A 1 212 ? -8.272 4.613 15.339 1.00 94.88 212 PHE A O 1
ATOM 1783 N N . THR A 1 213 ? -9.368 6.119 16.582 1.00 93.94 213 THR A N 1
ATOM 1784 C CA . THR A 1 213 ? -9.223 7.264 15.670 1.00 93.94 213 THR A CA 1
ATOM 1785 C C . THR A 1 213 ? -8.831 8.521 16.440 1.00 93.94 213 THR A C 1
ATOM 1787 O O . THR A 1 213 ? -8.880 8.538 17.667 1.00 93.94 213 THR A O 1
ATOM 1790 N N . ASP A 1 214 ? -8.426 9.573 15.722 1.00 93.00 214 ASP A N 1
ATOM 1791 C CA . ASP A 1 214 ? -8.204 10.916 16.289 1.00 93.00 214 ASP A CA 1
ATOM 1792 C C . ASP A 1 214 ? -7.307 10.905 17.538 1.00 93.00 214 ASP A C 1
ATOM 1794 O O . ASP A 1 214 ? -7.634 11.464 18.582 1.00 93.00 214 ASP A O 1
ATOM 1798 N N . ILE A 1 215 ? -6.190 10.181 17.438 1.00 91.88 215 ILE A N 1
ATOM 1799 C CA . ILE A 1 215 ? -5.259 9.968 18.546 1.00 91.88 215 ILE A CA 1
ATOM 1800 C C . ILE A 1 215 ? -4.446 11.236 18.769 1.00 91.88 215 ILE A C 1
ATOM 1802 O O . ILE A 1 215 ? -3.676 11.648 17.898 1.00 91.88 215 ILE A O 1
ATOM 1806 N N . ASP A 1 216 ? -4.593 11.798 19.961 1.00 90.75 216 ASP A N 1
ATOM 1807 C CA . ASP A 1 216 ? -3.897 12.986 20.425 1.00 90.75 216 ASP A CA 1
ATOM 1808 C C . ASP A 1 216 ? -2.910 12.598 21.531 1.00 90.75 216 ASP A C 1
ATOM 1810 O O . ASP A 1 216 ? -3.282 12.346 22.684 1.00 90.75 216 ASP A O 1
ATOM 1814 N N . PHE A 1 217 ? -1.635 12.534 21.148 1.00 87.62 217 PHE A N 1
ATOM 1815 C CA . PHE A 1 217 ? -0.539 12.183 22.045 1.00 87.62 217 PHE A CA 1
ATOM 1816 C C . PHE A 1 217 ? -0.313 13.224 23.145 1.00 87.62 217 PHE A C 1
ATOM 1818 O O . PHE A 1 217 ? 0.028 12.849 24.268 1.00 87.62 217 PHE A O 1
ATOM 1825 N N . GLU A 1 218 ? -0.510 14.510 22.844 1.00 88.50 218 GLU A N 1
ATOM 1826 C CA . GLU A 1 218 ? -0.245 15.611 23.775 1.00 88.50 218 GLU A CA 1
ATOM 1827 C C . GLU A 1 218 ? -1.296 15.631 24.886 1.00 88.50 218 GLU A C 1
ATOM 1829 O O . GLU A 1 218 ? -0.959 15.642 26.072 1.00 88.50 218 GLU A O 1
ATOM 1834 N N . ASN A 1 219 ? -2.572 15.538 24.506 1.00 88.94 219 ASN A N 1
ATOM 1835 C CA . ASN A 1 219 ? -3.695 15.583 25.445 1.00 88.94 219 ASN A CA 1
ATOM 1836 C C . ASN A 1 219 ? -4.078 14.210 26.016 1.00 88.94 219 ASN A C 1
ATOM 1838 O O . ASN A 1 219 ? -5.048 14.104 26.769 1.00 88.94 219 ASN A O 1
ATOM 1842 N N . ARG A 1 220 ? -3.335 13.149 25.675 1.00 87.75 220 ARG A N 1
ATOM 1843 C CA . ARG A 1 220 ? -3.617 11.765 26.093 1.00 87.75 220 ARG A CA 1
ATOM 1844 C C . ARG A 1 220 ? -5.045 11.313 25.770 1.00 87.75 220 ARG A C 1
ATOM 1846 O O . ARG A 1 220 ? -5.687 10.629 26.572 1.00 87.75 220 ARG A O 1
ATOM 1853 N N . ASN A 1 221 ? -5.544 11.705 24.601 1.00 88.25 221 ASN A N 1
ATOM 1854 C CA . ASN A 1 221 ? -6.929 11.482 24.201 1.00 88.25 221 ASN A CA 1
ATOM 1855 C C . ASN A 1 221 ? -7.032 10.683 22.896 1.00 88.25 221 ASN A C 1
ATOM 1857 O O . ASN A 1 221 ? -6.089 10.610 22.110 1.00 88.25 221 ASN A O 1
ATOM 1861 N N . TYR A 1 222 ? -8.184 10.054 22.687 1.00 93.12 222 TYR A N 1
ATOM 1862 C CA . TYR A 1 222 ? -8.493 9.290 21.486 1.00 93.12 222 TYR A CA 1
ATOM 1863 C C . TYR A 1 222 ? -10.005 9.187 21.284 1.00 93.12 222 TYR A C 1
ATOM 1865 O O . TYR A 1 222 ? -10.787 9.214 22.239 1.00 93.12 222 TYR A O 1
ATOM 1873 N N . SER A 1 223 ? -10.397 8.977 20.034 1.00 93.44 223 SER A N 1
ATOM 1874 C CA . SER A 1 223 ? -11.725 8.512 19.644 1.00 93.44 223 SER A CA 1
ATOM 1875 C C . SER A 1 223 ? -11.675 7.023 19.301 1.00 93.44 223 SER A C 1
ATOM 1877 O O . SER A 1 223 ? -10.606 6.441 19.111 1.00 93.44 223 SER A O 1
ATOM 1879 N N . PHE A 1 224 ? -12.830 6.363 19.263 1.00 95.06 224 PHE A N 1
ATOM 1880 C CA . PHE A 1 224 ? -12.906 4.944 18.928 1.00 95.06 224 PHE A CA 1
ATOM 1881 C C . PHE A 1 224 ? -14.297 4.548 18.428 1.00 95.06 224 PHE A C 1
ATOM 1883 O O . PHE A 1 224 ? -15.307 5.194 18.718 1.00 95.06 224 PHE A O 1
ATOM 1890 N N . TYR A 1 225 ? -14.360 3.438 17.699 1.00 94.12 225 TYR A N 1
ATOM 1891 C CA . TYR A 1 225 ? -15.610 2.855 17.220 1.00 94.12 225 TYR A CA 1
ATOM 1892 C C . TYR A 1 225 ? -16.231 1.946 18.290 1.00 94.12 225 TYR A C 1
ATOM 1894 O O . TYR A 1 225 ? -15.920 0.758 18.361 1.00 94.12 225 TYR A O 1
ATOM 1902 N N . SER A 1 226 ? -17.163 2.472 19.089 1.00 91.56 226 SER A N 1
ATOM 1903 C CA . SER A 1 226 ? -17.795 1.744 20.209 1.00 91.56 226 SER A CA 1
ATOM 1904 C C . SER A 1 226 ? -18.412 0.383 19.837 1.00 91.56 226 SER A C 1
ATOM 1906 O O . SER A 1 226 ? -18.392 -0.554 20.630 1.00 91.56 226 SER A O 1
ATOM 1908 N N . ASN A 1 227 ? -18.902 0.220 18.608 1.00 91.56 227 ASN A N 1
ATOM 1909 C CA . ASN A 1 227 ? -19.467 -1.052 18.142 1.00 91.56 227 ASN A CA 1
ATOM 1910 C C . ASN A 1 227 ? -18.420 -2.090 17.698 1.00 91.56 227 ASN A C 1
ATOM 1912 O O . ASN A 1 227 ? -18.799 -3.227 17.408 1.00 91.56 227 ASN A O 1
ATOM 1916 N N . LYS A 1 228 ? -17.140 -1.710 17.590 1.00 94.94 228 LYS A N 1
ATOM 1917 C CA . LYS A 1 228 ? -16.041 -2.560 17.099 1.00 94.94 228 LYS A CA 1
ATOM 1918 C C . LYS A 1 228 ? -15.022 -2.934 18.173 1.00 94.94 228 LYS A C 1
ATOM 1920 O O . LYS A 1 228 ? -14.332 -3.930 17.999 1.00 94.94 228 LYS A O 1
ATOM 1925 N N . VAL A 1 229 ? -14.930 -2.162 19.254 1.00 95.81 229 VAL A N 1
ATOM 1926 C CA . VAL A 1 229 ? -14.015 -2.470 20.357 1.00 95.81 229 VAL A CA 1
ATOM 1927 C C . VAL A 1 229 ? -14.500 -3.673 21.162 1.00 95.81 229 VAL A C 1
ATOM 1929 O O . VAL A 1 229 ? -15.704 -3.928 21.253 1.00 95.81 229 VAL A O 1
ATOM 1932 N N . TYR A 1 230 ? -13.555 -4.386 21.767 1.00 96.00 230 TYR A N 1
ATOM 1933 C CA . TYR A 1 230 ? -13.862 -5.349 22.813 1.00 96.00 230 TYR A CA 1
ATOM 1934 C C . TYR A 1 230 ? -14.050 -4.592 24.126 1.00 96.00 230 TYR A C 1
ATOM 1936 O O . TYR A 1 230 ? -13.391 -3.581 24.385 1.00 96.00 230 TYR A O 1
ATOM 1944 N N . TRP A 1 231 ? -14.957 -5.078 24.957 1.00 95.44 231 TRP A N 1
ATOM 1945 C CA . TRP A 1 231 ? -15.304 -4.466 26.233 1.00 95.44 231 TRP A CA 1
ATOM 1946 C C . TRP A 1 231 ? -14.920 -5.393 27.379 1.00 95.44 231 TRP A C 1
ATOM 1948 O O . TRP A 1 231 ? -14.794 -6.597 27.203 1.00 95.44 231 TRP A O 1
ATOM 1958 N N . GLN A 1 232 ? -14.751 -4.846 28.571 1.00 93.88 232 GLN A N 1
ATOM 1959 C CA . GLN A 1 232 ? -14.607 -5.606 29.808 1.00 93.88 232 GLN A CA 1
ATOM 1960 C C . GLN A 1 232 ? -15.404 -4.899 30.903 1.00 93.88 232 GLN A C 1
ATOM 1962 O O . GLN A 1 232 ? -15.560 -3.673 30.861 1.00 93.88 232 GLN A O 1
ATOM 1967 N N . LEU A 1 233 ? -15.917 -5.659 31.870 1.00 93.50 233 LEU A N 1
ATOM 1968 C CA . LEU A 1 233 ? -16.514 -5.059 33.059 1.00 93.50 233 LEU A CA 1
ATOM 1969 C C . LEU A 1 233 ? -15.438 -4.285 33.829 1.00 93.50 233 LEU A C 1
ATOM 1971 O O . LEU A 1 233 ? -14.265 -4.657 33.857 1.00 93.50 233 LEU A O 1
ATOM 1975 N N . ASN A 1 234 ? -15.846 -3.176 34.424 1.00 93.19 234 ASN A N 1
ATOM 1976 C CA . ASN A 1 234 ? -15.010 -2.310 35.237 1.00 93.19 234 ASN A CA 1
ATOM 1977 C C . ASN A 1 234 ? -15.610 -2.184 36.637 1.00 93.19 234 ASN A C 1
ATOM 1979 O O . ASN A 1 234 ? -15.934 -1.090 37.097 1.00 93.19 234 ASN A O 1
ATOM 1983 N N . LEU A 1 235 ? -15.837 -3.335 37.265 1.00 91.94 235 LEU A N 1
ATOM 1984 C CA . LEU A 1 235 ? -16.515 -3.426 38.545 1.00 91.94 235 LEU A CA 1
ATOM 1985 C C . LEU A 1 235 ? -15.592 -4.044 39.586 1.00 91.94 235 LEU A C 1
ATOM 1987 O O . LEU A 1 235 ? -15.025 -5.105 39.335 1.00 91.94 235 LEU A O 1
ATOM 1991 N N . GLU A 1 236 ? -15.503 -3.399 40.743 1.00 89.81 236 GLU A N 1
ATOM 1992 C CA . GLU A 1 236 ? -14.870 -3.969 41.928 1.00 89.81 236 GLU A CA 1
ATOM 1993 C C . GLU A 1 236 ? -15.941 -4.725 42.720 1.00 89.81 236 GLU A C 1
ATOM 1995 O O . GLU A 1 236 ? -17.082 -4.269 42.854 1.00 89.81 236 GLU A O 1
ATOM 2000 N N . CYS A 1 237 ? -15.581 -5.904 43.220 1.00 78.06 237 CYS A N 1
ATOM 2001 C CA . CYS A 1 237 ? -16.441 -6.724 44.058 1.00 78.06 237 CYS A CA 1
ATOM 2002 C C . CYS A 1 237 ? -15.735 -6.923 45.397 1.00 78.06 237 CYS A C 1
ATOM 2004 O O . CYS A 1 237 ? -14.602 -7.399 45.424 1.00 78.06 237 CYS A O 1
ATOM 2006 N N . ALA A 1 238 ? -16.385 -6.556 46.500 1.00 61.25 238 ALA A N 1
ATOM 2007 C CA . ALA A 1 238 ? -15.830 -6.712 47.838 1.00 61.25 238 ALA A CA 1
ATOM 2008 C C . ALA A 1 238 ? -15.911 -8.181 48.299 1.00 61.25 238 ALA A C 1
ATOM 2010 O O . ALA A 1 238 ? -16.742 -8.511 49.143 1.00 61.25 238 ALA A O 1
ATOM 2011 N N . TYR A 1 239 ? -15.077 -9.066 47.743 1.00 54.22 239 TYR A N 1
ATOM 2012 C CA . TYR A 1 239 ? -14.881 -10.432 48.252 1.00 54.22 239 TYR A CA 1
ATOM 2013 C C . TYR A 1 239 ? -13.429 -10.892 48.142 1.00 54.22 239 TYR A C 1
ATOM 2015 O O . TYR A 1 239 ? -12.881 -10.876 47.019 1.00 54.22 239 TYR A O 1
#

Radius of gyration: 38.52 Å; chains: 1; bounding box: 71×34×105 Å

Secondary structure (DSSP, 8-state):
--EE--GGGTTS-HHHHHHHHHHHHTT--HHHHHHHTT--S-GGGGGGGSPEEEEEEE-TTT-PEEEEEE--TTS-S-SEEEE-TTT---TT-TT--SHHHHHHHHHHHHHHHHHHHHHHHHHHHHHHHHHHHHHHHHTT-PEEGGG--HHHHHHHHHHHHHHB-TTSS-BPPGGG-SS-SSSSHHHHHHHHHHHHHTTSEEE-TTS-GGGEEEEETTTTEEEE-TTTS-EEE-EE---